Protein AF-A0A1F3N6W9-F1 (afdb_monomer_lite)

Foldseek 3Di:
DEAALAQQRCFPLCVCCVVDDDPGSPVQVVQGRGPVNFAAQGRHVSLLSCQECVHNVPDQKDKGDQQFYAHHPPGDTAFFCAPPRNRHRSRDMDMDRQPLQRSLLVLLSNLVRLVPPVRHRVSSVTHPSCNSSVCQAAVVRHHPPDFRDNHPPPDGGDRHSADHDFAPDRPVRQDCVSVVNDDHDGDDDDDDDD

pLDDT: mean 95.49, std 4.38, range [54.66, 98.81]

Radius of gyration: 16.59 Å; chains: 1; bounding box: 40×45×53 Å

Sequence (194 aa):
MKGHGIAGITLCAKNHFGTQTRRSASHLHPGLKSSNSKGYGYYRVLVDLMGNKFTGDKNLFYILDALWSGTDWNGLPVKFLMPPFNNHWSSSLLLSLDPVAIESVAYDFLRTEFSYPEHTVPHMLESGVDDYLHQTADSGNWPAGIIYAPNGDGIPIPNSLGVHEHWNNPADKQYSKNLGTGEGIELVKIFPHG

Structure (mmCIF, N/CA/C/O backbone):
data_AF-A0A1F3N6W9-F1
#
_entry.id   AF-A0A1F3N6W9-F1
#
loop_
_atom_site.group_PDB
_atom_site.id
_atom_site.type_symbol
_atom_site.label_atom_id
_atom_site.label_alt_id
_atom_site.label_comp_id
_atom_site.label_asym_id
_atom_site.label_entity_id
_atom_site.label_seq_id
_atom_site.pdbx_PDB_ins_code
_atom_site.Cartn_x
_atom_site.Cartn_y
_atom_site.Cartn_z
_atom_site.occupancy
_atom_site.B_iso_or_equiv
_atom_site.auth_seq_id
_atom_site.auth_comp_id
_atom_site.auth_asym_id
_atom_site.auth_atom_id
_atom_site.pdbx_PDB_model_num
ATOM 1 N N . MET A 1 1 ? 0.184 5.493 -9.393 1.00 94.25 1 MET A N 1
ATOM 2 C CA . MET A 1 1 ? 0.853 4.869 -8.220 1.00 94.25 1 MET A CA 1
ATOM 3 C C . MET A 1 1 ? 1.988 5.763 -7.727 1.00 94.25 1 MET A C 1
ATOM 5 O O . MET A 1 1 ? 2.704 6.287 -8.557 1.00 94.25 1 MET A O 1
ATOM 9 N N . LYS A 1 2 ? 2.158 6.029 -6.430 1.00 94.62 2 LYS A N 1
ATOM 10 C CA . LYS A 1 2 ? 3.284 6.847 -5.927 1.00 94.62 2 LYS A CA 1
ATOM 11 C C . LYS A 1 2 ? 3.441 6.657 -4.430 1.00 94.62 2 LYS A C 1
ATOM 13 O O . LYS A 1 2 ? 2.469 6.295 -3.770 1.00 94.62 2 LYS A O 1
ATOM 18 N N . GLY A 1 3 ? 4.610 6.965 -3.891 1.00 93.19 3 GLY A N 1
ATOM 19 C CA . GLY A 1 3 ? 4.729 7.158 -2.447 1.00 93.19 3 GLY A CA 1
ATOM 20 C C . GLY A 1 3 ? 4.700 8.629 -2.061 1.00 93.19 3 GLY A C 1
ATOM 21 O O . GLY A 1 3 ? 4.241 9.491 -2.816 1.00 93.19 3 GLY A O 1
ATOM 22 N N . HIS A 1 4 ? 5.143 8.887 -0.839 1.00 94.50 4 HIS A N 1
ATOM 23 C CA . HIS A 1 4 ? 4.992 10.163 -0.170 1.00 94.50 4 HIS A CA 1
ATOM 24 C C . HIS A 1 4 ? 6.181 10.399 0.771 1.00 94.50 4 HIS A C 1
ATOM 26 O O . HIS A 1 4 ? 6.363 9.671 1.745 1.00 94.50 4 HIS A O 1
ATOM 32 N N . GLY A 1 5 ? 6.941 11.471 0.542 1.00 92.38 5 GLY A N 1
ATOM 33 C CA . GLY A 1 5 ? 8.227 11.758 1.188 1.00 92.38 5 GLY A CA 1
ATOM 34 C C . GLY A 1 5 ? 8.184 11.819 2.711 1.00 92.38 5 GLY A C 1
ATOM 35 O O . GLY A 1 5 ? 9.172 11.556 3.387 1.00 92.38 5 GLY A O 1
ATOM 36 N N . ILE A 1 6 ? 7.008 12.114 3.265 1.00 91.62 6 ILE A N 1
ATOM 37 C CA . ILE A 1 6 ? 6.764 12.137 4.707 1.00 91.62 6 ILE A CA 1
ATOM 38 C C . ILE A 1 6 ? 5.903 10.951 5.132 1.00 91.62 6 ILE A C 1
ATOM 40 O O . ILE A 1 6 ? 6.229 10.333 6.135 1.00 91.62 6 ILE A O 1
ATOM 44 N N . ALA A 1 7 ? 4.843 10.627 4.383 1.00 94.50 7 ALA A N 1
ATOM 45 C CA . ALA A 1 7 ? 3.797 9.696 4.808 1.00 94.50 7 ALA A CA 1
ATOM 46 C C . ALA A 1 7 ? 4.014 8.225 4.424 1.00 94.50 7 ALA A C 1
ATOM 48 O O . ALA A 1 7 ? 3.133 7.419 4.703 1.00 94.50 7 ALA A O 1
ATOM 49 N N . GLY A 1 8 ? 5.148 7.874 3.810 1.00 93.94 8 GLY A N 1
ATOM 50 C CA . GLY A 1 8 ? 5.395 6.516 3.323 1.00 93.94 8 GLY A CA 1
ATOM 51 C C . GLY A 1 8 ? 4.550 6.217 2.086 1.00 93.94 8 GLY A C 1
ATOM 52 O O . GLY A 1 8 ? 4.503 7.031 1.161 1.00 93.94 8 GLY A O 1
ATOM 53 N N . ILE A 1 9 ? 3.858 5.080 2.067 1.00 95.81 9 ILE A N 1
ATOM 54 C CA . ILE A 1 9 ? 2.800 4.809 1.088 1.00 95.81 9 ILE A CA 1
ATOM 55 C C . ILE A 1 9 ? 1.425 4.951 1.740 1.00 95.81 9 ILE A C 1
ATOM 57 O O . ILE A 1 9 ? 1.267 4.757 2.939 1.00 95.81 9 ILE A O 1
ATOM 61 N N . THR A 1 10 ? 0.424 5.358 0.959 1.00 94.06 10 THR A N 1
ATOM 62 C CA . THR A 1 10 ? -0.918 5.670 1.499 1.00 94.06 10 THR A CA 1
ATOM 63 C C . THR A 1 10 ? -2.082 5.293 0.566 1.00 94.06 10 THR A C 1
ATOM 65 O O . THR A 1 10 ? -3.232 5.560 0.886 1.00 94.06 10 THR A O 1
ATOM 68 N N . LEU A 1 11 ? -1.735 4.773 -0.609 1.00 95.81 11 LEU A N 1
ATOM 69 C CA . LEU A 1 11 ? -2.461 4.645 -1.878 1.00 95.81 11 LEU A CA 1
ATOM 70 C C . LEU A 1 11 ? -4.000 4.682 -1.777 1.00 95.81 11 LEU A C 1
ATOM 72 O O . LEU A 1 11 ? -4.577 5.764 -1.888 1.00 95.81 11 LEU A O 1
ATOM 76 N N . CYS A 1 12 ? -4.669 3.538 -1.634 1.00 96.19 12 CYS A N 1
ATOM 77 C CA . CYS A 1 12 ? -6.127 3.438 -1.659 1.00 96.19 12 CYS A CA 1
ATOM 78 C C . CYS A 1 12 ? -6.735 3.933 -0.342 1.00 96.19 12 CYS A C 1
ATOM 80 O O . CYS A 1 12 ? -7.721 4.670 -0.366 1.00 96.19 12 CYS A O 1
ATOM 82 N N . ALA A 1 13 ? -6.128 3.602 0.798 1.00 95.50 13 ALA A N 1
ATOM 83 C CA . ALA A 1 13 ? -6.613 3.950 2.129 1.00 95.50 13 ALA A CA 1
ATOM 84 C C . ALA A 1 13 ? -6.800 5.467 2.308 1.00 95.50 13 ALA A C 1
ATOM 86 O O . ALA A 1 13 ? -7.796 5.929 2.873 1.00 95.50 13 ALA A O 1
ATOM 87 N N . LYS A 1 14 ? -5.884 6.282 1.769 1.00 95.69 14 LYS A N 1
ATOM 88 C CA . LYS A 1 14 ? -5.938 7.747 1.887 1.00 95.69 14 LYS A CA 1
ATOM 89 C C . LYS A 1 14 ? -6.995 8.400 0.998 1.00 95.69 14 LYS A C 1
ATOM 91 O O . LYS A 1 14 ? -7.310 9.567 1.236 1.00 95.69 14 LYS A O 1
ATOM 96 N N . ASN A 1 15 ? -7.622 7.677 0.064 1.00 94.38 15 ASN A N 1
ATOM 97 C CA . ASN A 1 15 ? -8.780 8.198 -0.678 1.00 94.38 15 ASN A CA 1
ATOM 98 C C . ASN A 1 15 ? -9.908 8.637 0.273 1.00 94.38 15 ASN A C 1
ATOM 100 O O . ASN A 1 15 ? -10.625 9.597 -0.010 1.00 94.38 15 ASN A O 1
ATOM 104 N N . HIS A 1 16 ? -10.003 8.014 1.451 1.00 95.50 16 HIS A N 1
ATOM 105 C CA . HIS A 1 16 ? -10.987 8.361 2.474 1.00 95.50 16 HIS A CA 1
ATOM 106 C C . HIS A 1 16 ? -10.607 9.557 3.363 1.00 95.50 16 HIS A C 1
ATOM 108 O O . HIS A 1 16 ? -11.402 9.947 4.215 1.00 95.50 16 HIS A O 1
ATOM 114 N N . PHE A 1 17 ? -9.474 10.240 3.140 1.00 96.12 17 PHE A N 1
ATOM 115 C CA . PHE A 1 17 ? -9.193 11.519 3.823 1.00 96.12 17 PHE A CA 1
ATOM 116 C C . PHE A 1 17 ? -10.246 12.596 3.505 1.00 96.12 17 PHE A C 1
ATOM 118 O O . PHE A 1 17 ? -10.409 13.549 4.267 1.00 96.12 17 PHE A O 1
ATOM 125 N N . GLY A 1 18 ? -10.968 12.451 2.388 1.00 94.44 18 GLY A N 1
ATOM 126 C CA . GLY A 1 18 ? -12.113 13.290 2.035 1.00 94.44 18 GLY A CA 1
ATOM 127 C C . GLY A 1 18 ? -13.440 12.867 2.677 1.00 94.44 18 GLY A C 1
ATOM 128 O O . GLY A 1 18 ? -14.381 13.654 2.661 1.00 94.44 18 GLY A O 1
ATOM 129 N N . THR A 1 19 ? -13.539 11.670 3.266 1.00 93.25 19 THR A N 1
ATOM 130 C CA . THR A 1 19 ? -14.781 11.116 3.841 1.00 93.25 19 THR A CA 1
ATOM 131 C C . THR A 1 19 ? -15.016 11.637 5.263 1.00 93.25 19 THR A C 1
ATOM 133 O O . THR A 1 19 ? -15.069 10.893 6.235 1.00 93.25 19 THR A O 1
ATOM 136 N N . GLN A 1 20 ? -15.099 12.958 5.401 1.00 92.56 20 GLN A N 1
ATOM 137 C CA . GLN A 1 20 ? -15.189 13.655 6.683 1.00 92.56 20 GLN A CA 1
ATOM 138 C C . GLN A 1 20 ? -15.823 15.045 6.497 1.00 92.56 20 GLN A C 1
ATOM 140 O O . GLN A 1 20 ? -15.847 15.577 5.390 1.00 92.56 20 GLN A O 1
ATOM 145 N N . THR A 1 21 ? -16.347 15.643 7.570 1.00 93.00 21 THR A N 1
ATOM 146 C CA . THR A 1 21 ? -17.142 16.890 7.510 1.00 93.00 21 THR A CA 1
ATOM 147 C C . THR A 1 21 ? -16.367 18.168 7.848 1.00 93.00 21 THR A C 1
ATOM 149 O O . THR A 1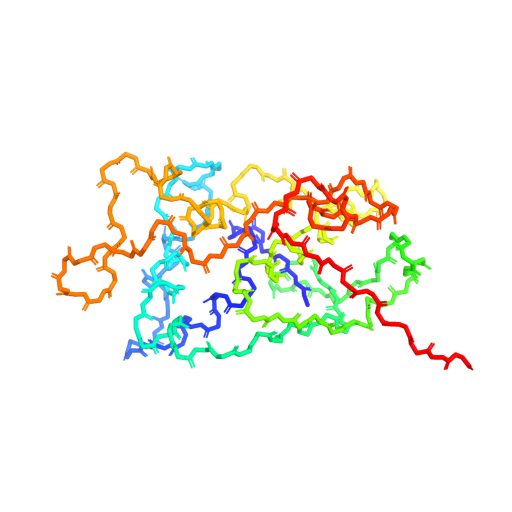 21 ? -16.912 19.269 7.765 1.00 93.00 21 THR A O 1
ATOM 152 N N . ARG A 1 22 ? -15.094 18.065 8.239 1.00 95.31 22 ARG A N 1
ATOM 153 C CA . ARG A 1 22 ? -14.218 19.218 8.471 1.00 95.31 22 ARG A CA 1
ATOM 154 C C . ARG A 1 22 ? -13.737 19.807 7.146 1.00 95.31 22 ARG A C 1
ATOM 156 O O . ARG A 1 22 ? -13.596 19.135 6.126 1.00 95.31 22 ARG A O 1
ATOM 163 N N . ARG A 1 23 ? -13.379 21.092 7.197 1.00 95.38 23 ARG A N 1
ATOM 164 C CA . ARG A 1 23 ? -12.851 21.843 6.047 1.00 95.38 23 ARG A CA 1
ATOM 165 C C . ARG A 1 23 ? -11.572 21.237 5.454 1.00 95.38 23 ARG A C 1
ATOM 167 O O . ARG A 1 23 ? -11.293 21.448 4.279 1.00 95.38 23 ARG A O 1
ATOM 174 N N . SER A 1 24 ? -10.779 20.528 6.256 1.00 95.88 24 SER A N 1
ATOM 175 C CA . SER A 1 24 ? -9.574 19.848 5.787 1.00 95.88 24 SER A CA 1
ATOM 176 C C . SER A 1 24 ? -9.298 18.555 6.552 1.00 95.88 24 SER A C 1
ATOM 178 O O . SER A 1 24 ? -9.623 18.404 7.735 1.00 95.88 24 SER A O 1
ATOM 180 N N . ALA A 1 25 ? -8.568 17.658 5.890 1.00 95.56 25 ALA A N 1
ATOM 181 C CA . ALA A 1 25 ? -8.028 16.439 6.478 1.00 95.56 25 ALA A CA 1
ATOM 182 C C . ALA A 1 25 ? -6.766 16.677 7.334 1.00 95.56 25 ALA A C 1
ATOM 184 O O . ALA A 1 25 ? -6.116 15.720 7.748 1.00 95.56 25 ALA A O 1
ATOM 185 N N . SER A 1 26 ? -6.375 17.932 7.610 1.00 95.94 26 SER A N 1
ATOM 186 C CA . SER A 1 26 ? -5.140 18.257 8.352 1.00 95.94 26 SER A CA 1
ATOM 187 C C . SER A 1 26 ? -5.083 17.583 9.725 1.00 95.94 26 SER A C 1
ATOM 189 O O . SER A 1 26 ? -4.016 17.186 10.169 1.00 95.94 26 SER A O 1
ATOM 191 N N . HIS A 1 27 ? -6.238 17.387 10.361 1.00 95.38 27 HIS A N 1
ATOM 192 C CA . HIS A 1 27 ? -6.366 16.696 11.643 1.00 95.38 27 HIS A CA 1
ATOM 193 C C . HIS A 1 27 ? -6.040 15.190 11.588 1.00 95.38 27 HIS A C 1
ATOM 195 O O . HIS A 1 27 ? -5.729 14.617 12.624 1.00 95.38 27 HIS A O 1
ATOM 201 N N . LEU A 1 28 ? -6.081 14.564 10.405 1.00 96.56 28 LEU A N 1
ATOM 202 C CA . LEU A 1 28 ? -5.719 13.154 10.199 1.00 96.56 28 LEU A CA 1
ATOM 203 C C . LEU A 1 28 ? -4.217 12.973 9.931 1.00 96.56 28 LEU A C 1
ATOM 205 O O . LEU A 1 28 ? -3.671 11.897 10.144 1.00 96.56 28 LEU A O 1
ATOM 209 N N . HIS A 1 29 ? -3.523 14.023 9.477 1.00 95.50 29 HIS A N 1
ATOM 210 C CA . HIS A 1 29 ? -2.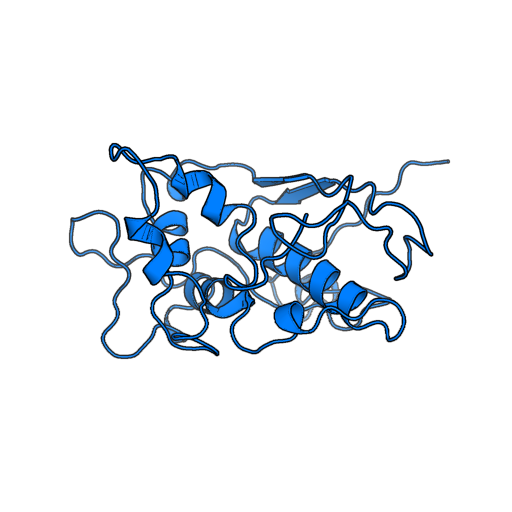110 13.940 9.091 1.00 95.50 29 HIS A CA 1
ATOM 211 C C . HIS A 1 29 ? -1.163 13.502 10.223 1.00 95.50 29 HIS A C 1
ATOM 213 O O . HIS A 1 29 ? -0.228 12.765 9.915 1.00 95.50 29 HIS A O 1
ATOM 219 N N . PRO A 1 30 ? -1.378 13.871 11.505 1.00 95.50 30 PRO A N 1
ATOM 220 C CA . PRO A 1 30 ? -0.552 13.369 12.605 1.00 95.50 30 PRO A CA 1
ATOM 221 C C . PRO A 1 30 ? -0.567 11.843 12.762 1.00 95.50 30 PRO A C 1
ATOM 223 O O . PRO A 1 30 ? 0.375 11.293 13.320 1.00 95.50 30 PRO A O 1
ATOM 226 N N . GLY A 1 31 ? -1.607 11.163 12.267 1.00 96.38 31 GLY A N 1
ATOM 227 C CA . GLY A 1 31 ? -1.702 9.704 12.281 1.00 96.38 31 GLY A CA 1
ATOM 228 C C . GLY A 1 31 ? -1.063 9.020 11.071 1.00 96.38 31 GLY A C 1
ATOM 229 O O . GLY A 1 31 ? -1.182 7.810 10.934 1.00 96.38 31 GLY A O 1
ATOM 230 N N . LEU A 1 32 ? -0.417 9.750 10.161 1.00 96.75 32 LEU A N 1
ATOM 231 C CA . LEU A 1 32 ? 0.399 9.147 9.104 1.00 96.75 32 LEU A CA 1
ATOM 232 C C . LEU A 1 32 ? 1.815 8.859 9.623 1.00 96.75 32 LEU A C 1
ATOM 234 O O . LEU A 1 32 ? 2.250 9.401 10.646 1.00 96.75 32 LEU A O 1
ATOM 238 N N . LYS A 1 33 ? 2.578 8.049 8.877 1.00 95.88 33 LYS A N 1
ATOM 239 C CA . LYS A 1 33 ? 4.039 8.049 9.019 1.00 95.88 33 LYS A CA 1
ATOM 240 C C . LYS A 1 33 ? 4.536 9.486 8.854 1.00 95.88 33 LYS A C 1
ATOM 242 O O . LYS A 1 33 ? 4.024 10.260 8.048 1.00 95.88 33 LYS A O 1
ATOM 247 N N . SER A 1 34 ? 5.481 9.885 9.691 1.00 93.38 34 SER A N 1
ATOM 248 C CA . SER A 1 34 ? 6.045 11.231 9.649 1.00 93.38 34 SER A CA 1
ATOM 249 C C . SER A 1 34 ? 7.470 11.234 10.175 1.00 93.38 34 SER A C 1
ATOM 251 O O . SER A 1 34 ? 7.964 10.222 10.672 1.00 93.38 34 SER A O 1
ATOM 253 N N . SER A 1 35 ? 8.127 12.391 10.134 1.00 89.50 35 SER A N 1
ATOM 254 C CA . SER A 1 35 ? 9.438 12.568 10.762 1.00 89.50 35 SER A CA 1
ATOM 255 C C . SER A 1 35 ? 9.437 12.304 12.274 1.00 89.50 35 SER A C 1
ATOM 257 O O . SER A 1 35 ? 10.487 11.962 12.806 1.00 89.50 35 SER A O 1
ATOM 259 N N . ASN A 1 36 ? 8.280 12.419 12.938 1.00 89.31 36 ASN A N 1
ATOM 260 C CA . ASN A 1 36 ? 8.114 12.201 14.380 1.00 89.31 36 ASN A CA 1
ATOM 261 C C . ASN A 1 36 ? 7.595 10.791 14.724 1.00 89.31 36 ASN A C 1
ATOM 263 O O . ASN A 1 36 ? 7.480 10.448 15.896 1.00 89.31 36 ASN A O 1
ATOM 267 N N . SER A 1 37 ? 7.253 9.990 13.714 1.00 90.75 37 SER A N 1
ATOM 268 C CA . SER A 1 37 ? 6.667 8.650 13.851 1.00 90.75 37 SER A CA 1
ATOM 269 C C . SER A 1 37 ? 7.265 7.696 12.809 1.00 90.75 37 SER A C 1
ATOM 271 O O . SER A 1 37 ? 6.539 7.041 12.053 1.00 90.75 37 SER A O 1
ATOM 273 N N . LYS A 1 38 ? 8.605 7.699 12.721 1.00 89.25 38 LYS A N 1
ATOM 274 C CA . LYS A 1 38 ? 9.401 6.885 11.787 1.00 89.25 38 LYS A CA 1
ATOM 275 C C . LYS A 1 38 ? 9.511 5.445 12.278 1.00 89.25 38 LYS A C 1
ATOM 277 O O . LYS A 1 38 ? 9.687 5.234 13.470 1.00 89.25 38 LYS A O 1
ATOM 282 N N . GLY A 1 39 ? 9.528 4.478 11.365 1.00 94.56 39 GLY A N 1
ATOM 283 C CA . GLY A 1 39 ? 9.571 3.066 11.731 1.00 94.56 39 GLY A CA 1
ATOM 284 C C . GLY A 1 39 ? 8.196 2.494 12.062 1.00 94.56 39 GLY A C 1
ATOM 285 O O . GLY A 1 39 ? 7.165 3.110 11.787 1.00 94.56 39 GLY A O 1
ATOM 286 N N . TYR A 1 40 ? 8.210 1.290 12.618 1.00 97.31 40 TYR A N 1
ATOM 287 C CA . TYR A 1 40 ? 7.014 0.503 12.907 1.00 97.31 40 TYR A CA 1
ATOM 288 C C . TYR A 1 40 ? 6.470 0.767 14.312 1.00 97.31 40 TYR A C 1
ATOM 290 O O . TYR A 1 40 ? 7.186 1.282 15.174 1.00 97.31 40 TYR A O 1
ATOM 298 N N . GLY A 1 41 ? 5.219 0.375 14.554 1.00 96.44 41 GLY A N 1
ATOM 299 C CA . GLY A 1 41 ? 4.634 0.387 15.897 1.00 96.44 41 GLY A CA 1
ATOM 300 C C . GLY A 1 41 ? 4.180 1.769 16.363 1.00 96.44 41 GLY A C 1
ATOM 301 O O . GLY A 1 41 ? 4.167 2.051 17.559 1.00 96.44 41 GLY A O 1
ATOM 302 N N . TYR A 1 42 ? 3.777 2.634 15.432 1.00 97.44 42 TYR A N 1
ATOM 303 C CA . TYR A 1 42 ? 3.057 3.867 15.753 1.00 97.44 42 TYR A CA 1
ATOM 304 C C . TYR A 1 42 ? 1.595 3.741 15.355 1.00 97.44 42 TYR A C 1
ATOM 306 O O . TYR A 1 42 ? 1.255 2.981 14.454 1.00 97.44 42 TYR A O 1
ATOM 314 N N . TYR A 1 43 ? 0.727 4.532 15.984 1.00 98.06 43 TYR A N 1
ATOM 315 C CA . TYR A 1 43 ? -0.648 4.662 15.517 1.00 98.06 43 TYR A CA 1
ATOM 316 C C . TYR A 1 43 ? -0.674 5.131 14.052 1.00 98.06 43 TYR A C 1
ATOM 318 O O . TYR A 1 43 ? 0.016 6.091 13.682 1.00 98.06 43 TYR A O 1
ATOM 326 N N . ARG A 1 44 ? -1.485 4.454 13.236 1.00 98.31 44 ARG A N 1
ATOM 327 C CA . ARG A 1 44 ? -1.680 4.715 11.813 1.00 98.31 44 ARG A CA 1
ATOM 328 C C . ARG A 1 44 ? -3.156 4.932 11.515 1.00 98.31 44 ARG A C 1
ATOM 330 O O . ARG A 1 44 ? -3.940 3.994 11.469 1.00 98.31 44 ARG A O 1
ATOM 337 N N . VAL A 1 45 ? -3.523 6.172 11.203 1.00 98.06 45 VAL A N 1
ATOM 338 C CA . VAL A 1 45 ? -4.911 6.556 10.874 1.00 98.06 45 VAL A CA 1
ATOM 339 C C . VAL A 1 45 ? -5.475 5.802 9.665 1.00 98.06 45 VAL A C 1
ATOM 341 O O . VAL A 1 45 ? -6.684 5.656 9.528 1.00 98.06 45 VAL A O 1
ATOM 344 N N . LEU A 1 46 ? -4.608 5.309 8.774 1.00 98.31 46 LEU A N 1
ATOM 345 C CA . LEU A 1 46 ? -5.030 4.503 7.629 1.00 98.31 46 LEU A CA 1
ATOM 346 C C . LEU A 1 46 ? -5.663 3.172 8.066 1.00 98.31 46 LEU A C 1
ATOM 348 O O . LEU A 1 46 ? -6.581 2.718 7.395 1.00 98.31 46 LEU A O 1
ATOM 352 N N . VAL A 1 47 ? -5.255 2.611 9.212 1.00 98.56 47 VAL A N 1
ATOM 353 C CA . VAL A 1 47 ? -5.861 1.399 9.790 1.00 98.56 47 VAL A CA 1
ATOM 354 C C . VAL A 1 47 ? -7.315 1.667 10.184 1.00 98.56 47 VAL A C 1
ATOM 356 O O . VAL A 1 47 ? -8.200 0.903 9.810 1.00 98.56 47 VAL A O 1
ATOM 359 N N . ASP A 1 48 ? -7.591 2.800 10.843 1.00 98.06 48 ASP A N 1
ATOM 360 C CA . ASP A 1 48 ? -8.965 3.208 11.168 1.00 98.06 48 ASP A CA 1
ATOM 361 C C . ASP A 1 48 ? -9.814 3.415 9.908 1.00 98.06 48 ASP A C 1
ATOM 363 O O . ASP A 1 48 ? -10.966 2.993 9.867 1.00 98.06 48 ASP A O 1
ATOM 367 N N . LEU A 1 49 ? -9.260 4.039 8.862 1.00 97.50 49 LEU A N 1
ATOM 368 C CA . LEU A 1 49 ? -9.984 4.247 7.602 1.00 97.50 49 LEU A CA 1
ATOM 369 C C . LEU A 1 49 ? -10.271 2.934 6.867 1.00 97.50 49 LEU A C 1
ATOM 371 O O . LEU A 1 49 ? -11.328 2.807 6.249 1.00 97.50 49 LEU A O 1
ATOM 375 N N . MET A 1 50 ? -9.361 1.963 6.925 1.00 97.88 50 MET A N 1
ATOM 376 C CA . MET A 1 50 ? -9.565 0.645 6.323 1.00 97.88 50 MET A CA 1
ATOM 377 C C . MET A 1 50 ? -10.520 -0.230 7.140 1.00 97.88 50 MET A C 1
ATOM 379 O O . MET A 1 50 ? -11.217 -1.042 6.550 1.00 97.88 50 MET A O 1
ATOM 383 N N . GLY A 1 51 ? -10.591 -0.060 8.462 1.00 97.31 51 GLY A N 1
ATOM 384 C CA . GLY A 1 51 ? -11.457 -0.859 9.338 1.00 97.31 51 GLY A CA 1
ATOM 385 C C . GLY A 1 51 ? -12.791 -0.212 9.727 1.00 97.31 51 GLY A C 1
ATOM 386 O O . GLY A 1 51 ? -13.536 -0.769 10.532 1.00 97.31 51 GLY A O 1
ATOM 387 N N . ASN A 1 52 ? -13.098 0.987 9.225 1.00 97.44 52 ASN A N 1
ATOM 388 C CA . ASN A 1 52 ? -14.351 1.676 9.531 1.00 97.44 52 ASN A CA 1
ATOM 389 C C . ASN A 1 52 ? -15.501 1.212 8.623 1.00 97.44 52 ASN A C 1
ATOM 391 O O . ASN A 1 52 ? -15.381 1.162 7.397 1.00 97.44 52 ASN A O 1
ATOM 395 N N . LYS A 1 53 ? -16.671 0.991 9.232 1.00 96.19 53 LYS A N 1
ATOM 396 C CA . LYS A 1 53 ? -17.868 0.452 8.568 1.00 96.19 53 LYS A CA 1
ATOM 397 C C . LYS A 1 53 ? -18.490 1.341 7.486 1.00 96.19 53 LYS A C 1
ATOM 399 O O . LYS A 1 53 ? -19.366 0.899 6.739 1.00 96.19 53 LYS A O 1
ATOM 404 N N . PHE A 1 54 ? -18.116 2.617 7.441 1.00 94.94 54 PHE A N 1
ATOM 405 C CA . PHE A 1 54 ? -18.594 3.597 6.463 1.00 94.94 54 PHE A CA 1
ATOM 406 C C . PHE A 1 54 ? -17.569 3.896 5.366 1.00 94.94 54 PHE A C 1
ATOM 408 O O . PHE A 1 54 ? -17.918 4.569 4.396 1.00 94.94 54 PHE A O 1
ATOM 415 N N . THR A 1 55 ? -16.339 3.399 5.495 1.00 94.81 55 THR A N 1
ATOM 416 C CA . THR A 1 55 ? -15.283 3.533 4.487 1.00 94.81 55 THR A CA 1
ATOM 417 C C . THR A 1 55 ? -14.847 2.156 4.005 1.00 94.81 55 THR A C 1
ATOM 419 O O . THR A 1 55 ? -15.341 1.708 2.975 1.00 94.81 55 THR A O 1
ATOM 422 N N . GLY A 1 56 ? -13.997 1.459 4.761 1.00 93.69 56 GLY A N 1
ATOM 423 C CA . GLY A 1 56 ? -13.433 0.157 4.410 1.00 93.69 56 GLY A CA 1
ATOM 424 C C . GLY A 1 56 ? -14.483 -0.879 4.028 1.00 93.69 56 GLY A C 1
ATOM 425 O O . GLY A 1 56 ? -14.488 -1.340 2.889 1.00 93.69 56 GLY A O 1
ATOM 426 N N . ASP A 1 57 ? -15.445 -1.138 4.918 1.00 92.31 57 ASP A N 1
ATOM 427 C CA . ASP A 1 57 ? -16.483 -2.170 4.728 1.00 92.31 57 ASP A CA 1
ATOM 428 C C . ASP A 1 57 ? -17.480 -1.862 3.593 1.00 92.31 57 ASP A C 1
ATOM 430 O O . ASP A 1 57 ? -18.375 -2.660 3.302 1.00 92.31 57 ASP A O 1
ATOM 434 N N . LYS A 1 58 ? -17.402 -0.676 2.978 1.00 92.88 58 LYS A N 1
ATOM 435 C CA . LYS A 1 58 ? -18.261 -0.284 1.848 1.00 92.88 58 LYS A CA 1
ATOM 436 C C . LYS A 1 58 ? -17.606 -0.496 0.491 1.00 92.88 58 LYS A C 1
ATOM 438 O O . LYS A 1 58 ? -18.282 -0.342 -0.526 1.00 92.88 58 LYS A O 1
ATOM 443 N N . ASN A 1 59 ? -16.332 -0.862 0.464 1.00 91.56 59 ASN A N 1
ATOM 444 C CA . ASN A 1 59 ? -15.604 -1.117 -0.765 1.00 91.56 59 ASN A CA 1
ATOM 445 C C . ASN A 1 59 ? -15.694 -2.604 -1.125 1.00 91.56 59 ASN A C 1
ATOM 447 O O . ASN A 1 59 ? -15.389 -3.467 -0.309 1.00 91.56 59 ASN A O 1
ATOM 451 N N . LEU A 1 60 ? -16.113 -2.900 -2.358 1.00 91.50 60 LEU A N 1
ATOM 452 C CA . LEU A 1 60 ? -16.178 -4.274 -2.869 1.00 91.50 60 LEU A CA 1
ATOM 453 C C . LEU A 1 60 ? -14.960 -4.629 -3.730 1.00 91.50 60 LEU A C 1
ATOM 455 O O . LEU A 1 60 ? -14.433 -5.726 -3.620 1.00 91.50 60 LEU A O 1
ATOM 459 N N . PHE A 1 61 ? -14.513 -3.703 -4.581 1.00 93.69 61 PHE A N 1
ATOM 460 C CA . PHE A 1 61 ? -13.343 -3.870 -5.441 1.00 93.69 61 PHE A CA 1
ATOM 461 C C . PHE A 1 61 ? -12.417 -2.669 -5.282 1.00 93.69 61 PHE A C 1
ATOM 463 O O . PHE A 1 61 ? -12.876 -1.526 -5.217 1.00 93.69 61 PHE A O 1
ATOM 470 N N . TYR A 1 62 ? -11.116 -2.929 -5.299 1.00 97.19 62 TYR A N 1
ATOM 471 C CA . TYR A 1 62 ? -10.069 -1.921 -5.261 1.00 97.19 62 TYR A CA 1
ATOM 472 C C . TYR A 1 62 ? -9.372 -1.884 -6.609 1.00 97.19 62 TYR A C 1
ATOM 474 O O . TYR A 1 62 ? -8.869 -2.905 -7.074 1.00 97.19 62 TYR A O 1
ATOM 482 N N . ILE A 1 63 ? -9.344 -0.706 -7.229 1.00 97.12 63 ILE A N 1
ATOM 483 C CA . ILE A 1 63 ? -8.609 -0.452 -8.467 1.00 97.12 63 ILE A CA 1
ATOM 484 C C . ILE A 1 63 ? -7.543 0.587 -8.163 1.00 97.12 63 ILE A C 1
ATOM 486 O O . ILE A 1 63 ? -7.849 1.670 -7.657 1.00 97.12 63 ILE A O 1
ATOM 490 N N . LEU A 1 64 ? -6.300 0.273 -8.505 1.00 97.44 64 LEU A N 1
ATOM 491 C CA . LEU A 1 64 ? -5.190 1.204 -8.410 1.00 97.44 64 LEU A CA 1
ATOM 492 C C . LEU A 1 64 ? -4.703 1.552 -9.815 1.00 97.44 64 LEU A C 1
ATOM 494 O O . LEU A 1 64 ? -4.197 0.701 -10.549 1.00 97.44 64 LEU A O 1
ATOM 498 N N . ASP A 1 65 ? -4.840 2.833 -10.161 1.00 95.50 65 ASP A N 1
ATOM 499 C CA . ASP A 1 65 ? -4.257 3.400 -11.372 1.00 95.50 65 ASP A CA 1
ATOM 500 C C . ASP A 1 65 ? -2.730 3.506 -11.215 1.00 95.50 65 ASP A C 1
ATOM 502 O O . ASP A 1 65 ? -2.183 4.292 -10.421 1.00 95.50 65 ASP A O 1
ATOM 506 N N . ALA A 1 66 ? -2.040 2.668 -11.982 1.00 96.06 66 ALA A N 1
ATOM 507 C CA . ALA A 1 66 ? -0.599 2.647 -12.141 1.00 96.06 66 ALA A CA 1
ATOM 508 C C . ALA A 1 66 ? -0.216 2.844 -13.617 1.00 96.06 66 ALA A C 1
ATOM 510 O O . ALA A 1 66 ? 0.794 2.298 -14.066 1.00 96.06 66 ALA A O 1
ATOM 511 N N . LEU A 1 67 ? -0.986 3.622 -14.389 1.00 96.31 67 LEU A N 1
ATOM 512 C CA . LEU A 1 67 ? -0.596 4.026 -15.746 1.00 96.31 67 LEU A CA 1
ATOM 513 C C . LEU A 1 67 ? 0.719 4.808 -15.706 1.00 96.31 67 LEU A C 1
ATOM 515 O O . LEU A 1 67 ? 1.630 4.566 -16.500 1.00 96.31 67 LEU A O 1
ATOM 519 N N . TRP A 1 68 ? 0.838 5.667 -14.693 1.00 95.50 68 TRP A N 1
ATOM 520 C CA . TRP A 1 68 ? 2.060 6.374 -14.345 1.00 95.50 68 TRP A CA 1
ATOM 521 C C . TRP A 1 68 ? 2.428 6.160 -12.881 1.00 95.50 68 TRP A C 1
ATOM 523 O O . TRP A 1 68 ? 1.562 6.003 -12.003 1.00 95.50 68 TRP A O 1
ATOM 533 N N . SER A 1 69 ? 3.733 6.220 -12.622 1.00 94.12 69 SER A N 1
ATOM 534 C CA . SER A 1 69 ? 4.280 6.214 -11.276 1.00 94.12 69 SER A CA 1
ATOM 535 C C . SER A 1 69 ? 5.011 7.510 -10.949 1.00 94.12 69 SER A C 1
ATOM 537 O O . SER A 1 69 ? 5.440 8.216 -11.856 1.00 94.12 69 SER A O 1
ATOM 539 N N . GLY A 1 70 ? 5.145 7.836 -9.667 1.00 93.56 70 GLY A N 1
ATOM 540 C CA . GLY A 1 70 ? 5.832 9.037 -9.198 1.00 93.56 70 GLY A CA 1
ATOM 541 C C . GLY A 1 70 ? 6.601 8.795 -7.904 1.00 93.56 70 GLY A C 1
ATOM 542 O O . GLY A 1 70 ? 6.239 7.940 -7.092 1.00 93.56 70 GLY A O 1
ATOM 543 N N . THR A 1 71 ? 7.658 9.578 -7.709 1.00 93.75 71 THR A N 1
ATOM 544 C CA . THR A 1 71 ? 8.548 9.476 -6.544 1.00 93.75 71 THR A CA 1
ATOM 545 C C . THR A 1 71 ? 7.939 10.077 -5.275 1.00 93.75 71 THR A C 1
ATOM 547 O O . THR A 1 71 ? 8.283 9.660 -4.172 1.00 93.75 71 THR A O 1
ATOM 550 N N . ASP A 1 72 ? 7.025 11.043 -5.400 1.00 94.69 72 ASP A N 1
ATOM 551 C CA . ASP A 1 72 ? 6.419 11.743 -4.264 1.00 94.69 72 ASP A CA 1
ATOM 552 C C . ASP A 1 72 ? 5.013 12.282 -4.596 1.00 94.69 72 ASP A C 1
ATOM 554 O O . ASP A 1 72 ? 4.592 12.299 -5.755 1.00 94.69 72 ASP A O 1
ATOM 558 N N . TRP A 1 73 ? 4.276 12.763 -3.588 1.00 92.06 73 TRP A N 1
ATOM 559 C CA . TRP A 1 73 ? 2.921 13.305 -3.694 1.00 92.06 73 TRP A CA 1
ATOM 560 C C . TRP A 1 73 ? 2.811 14.442 -4.720 1.00 92.06 73 TRP A C 1
ATOM 562 O O . TRP A 1 73 ? 1.782 14.528 -5.398 1.00 92.06 73 TRP A O 1
ATOM 572 N N . ASN A 1 74 ? 3.868 15.248 -4.855 1.00 93.31 74 ASN A N 1
ATOM 573 C CA . ASN A 1 74 ? 4.053 16.332 -5.824 1.00 93.31 74 ASN A CA 1
ATOM 574 C C . ASN A 1 74 ? 5.078 15.999 -6.927 1.00 93.31 74 ASN A C 1
ATOM 576 O O . ASN A 1 74 ? 5.466 16.890 -7.681 1.00 93.31 74 ASN A O 1
ATOM 580 N N . GLY A 1 75 ? 5.547 14.752 -7.001 1.00 90.88 75 GLY A N 1
ATOM 581 C CA . GLY A 1 75 ? 6.534 14.324 -7.985 1.00 90.88 75 GLY A CA 1
ATOM 582 C C . GLY A 1 75 ? 5.957 14.279 -9.400 1.00 90.88 75 GLY A C 1
ATOM 583 O O . GLY A 1 75 ? 4.776 13.981 -9.597 1.00 90.88 75 GLY A O 1
ATOM 584 N N . LEU A 1 76 ? 6.809 14.548 -10.392 1.00 94.19 76 LEU A N 1
ATOM 585 C CA . LEU A 1 76 ? 6.473 14.314 -11.796 1.00 94.19 76 LEU A CA 1
ATOM 586 C C . LEU A 1 76 ? 6.403 12.803 -12.086 1.00 94.19 76 LEU A C 1
ATOM 588 O O . LEU A 1 76 ? 7.100 12.027 -11.425 1.00 94.19 76 LEU A O 1
ATOM 592 N N . PRO A 1 77 ? 5.597 12.374 -13.075 1.00 95.50 77 PRO A N 1
ATOM 593 C CA . PRO A 1 77 ? 5.613 11.001 -13.554 1.00 95.50 77 PRO A CA 1
ATOM 594 C C . PRO A 1 77 ? 7.011 10.540 -13.976 1.00 95.50 77 PRO A C 1
ATOM 596 O O . PRO A 1 77 ? 7.703 11.239 -14.716 1.00 95.50 77 PRO A O 1
ATOM 599 N N . VAL A 1 78 ? 7.389 9.333 -13.563 1.00 95.62 78 VAL A N 1
ATOM 600 C CA . VAL A 1 78 ? 8.650 8.680 -13.926 1.00 95.62 78 VAL A CA 1
ATOM 601 C C . VAL A 1 78 ? 8.393 7.342 -14.611 1.00 95.62 78 VAL A C 1
ATOM 603 O O . VAL A 1 78 ? 7.360 6.696 -14.408 1.00 95.62 78 VAL A O 1
ATOM 606 N N . LYS A 1 79 ? 9.341 6.934 -15.453 1.00 96.31 79 LYS A N 1
ATOM 607 C CA . LYS A 1 79 ? 9.357 5.607 -16.071 1.00 96.31 79 LYS A CA 1
ATOM 608 C C . LYS A 1 79 ? 9.959 4.597 -15.101 1.00 96.31 79 LYS A C 1
ATOM 610 O O . LYS A 1 79 ? 10.802 4.961 -14.290 1.00 96.31 79 LYS A O 1
ATOM 615 N N . PHE A 1 80 ? 9.522 3.351 -15.208 1.00 96.25 80 PHE A N 1
ATOM 616 C CA . PHE A 1 80 ? 10.068 2.238 -14.449 1.00 96.25 80 PHE A CA 1
ATOM 617 C C . PHE A 1 80 ? 11.231 1.600 -15.200 1.00 96.25 80 PHE A C 1
ATOM 619 O O . PHE A 1 80 ? 11.091 1.223 -16.366 1.00 96.25 80 PHE A O 1
ATOM 626 N N . LEU A 1 81 ? 12.373 1.486 -14.529 1.00 96.25 81 LEU A N 1
ATOM 627 C CA . LEU A 1 81 ? 13.561 0.788 -15.000 1.00 96.25 81 LEU A CA 1
ATOM 628 C C . LEU A 1 81 ? 13.413 -0.725 -14.836 1.00 96.25 81 LEU A C 1
ATOM 630 O O . LEU A 1 81 ? 13.895 -1.477 -15.684 1.00 96.25 81 LEU A O 1
ATOM 634 N N . MET A 1 82 ? 12.720 -1.179 -13.787 1.00 94.94 82 MET A N 1
ATOM 635 C CA . MET A 1 82 ? 12.605 -2.603 -13.488 1.00 94.94 82 MET A CA 1
ATOM 636 C C . MET A 1 82 ? 11.886 -3.391 -14.605 1.00 94.94 82 MET A C 1
ATOM 638 O O . MET A 1 82 ? 10.903 -2.909 -15.182 1.00 94.94 82 MET A O 1
ATOM 642 N N . PRO A 1 83 ? 12.289 -4.643 -14.894 1.00 93.31 83 PRO A N 1
ATOM 643 C CA . PRO A 1 83 ? 11.511 -5.523 -15.759 1.00 93.31 83 PRO A CA 1
ATOM 644 C C . PRO A 1 83 ? 10.110 -5.807 -15.178 1.00 93.31 83 PRO A C 1
ATOM 646 O O . PRO A 1 83 ? 9.962 -6.000 -13.962 1.00 93.31 83 PRO A O 1
ATOM 649 N N . PRO A 1 84 ? 9.064 -5.902 -16.019 1.00 91.88 84 PRO A N 1
ATOM 650 C CA . PRO A 1 84 ? 9.100 -5.932 -17.485 1.00 91.88 84 PRO A CA 1
ATOM 651 C C . PRO A 1 84 ? 9.032 -4.548 -18.159 1.00 91.88 84 PRO A C 1
ATOM 653 O O . PRO A 1 84 ? 8.935 -4.484 -19.382 1.00 91.88 84 PRO A O 1
ATOM 656 N N . PHE A 1 85 ? 9.057 -3.450 -17.397 1.00 94.31 85 PHE A N 1
ATOM 657 C CA . PHE A 1 85 ? 8.833 -2.105 -17.935 1.00 94.31 85 PHE A CA 1
ATOM 658 C C . PHE A 1 85 ? 10.032 -1.578 -18.726 1.00 94.31 85 PHE A C 1
ATOM 660 O O . PHE A 1 85 ? 9.827 -0.941 -19.750 1.00 94.31 85 PHE A O 1
ATOM 667 N N . ASN A 1 86 ? 11.264 -1.889 -18.306 1.00 94.56 86 ASN A N 1
ATOM 668 C CA . ASN A 1 86 ? 12.492 -1.636 -19.074 1.00 94.56 86 ASN A CA 1
ATOM 669 C C . ASN A 1 86 ? 12.613 -0.187 -19.594 1.00 94.56 86 ASN A C 1
ATOM 671 O O . ASN A 1 86 ? 12.695 0.058 -20.799 1.00 94.56 86 ASN A O 1
ATOM 675 N N . ASN A 1 87 ? 12.626 0.779 -18.673 1.00 96.06 87 ASN A N 1
ATOM 676 C CA . ASN A 1 87 ? 12.621 2.217 -18.958 1.00 96.06 87 ASN A CA 1
ATOM 677 C C . ASN A 1 87 ? 11.384 2.668 -19.762 1.00 96.06 87 ASN A C 1
ATOM 679 O O . ASN A 1 87 ? 11.467 3.421 -20.740 1.00 96.06 87 ASN A O 1
ATOM 683 N N . HIS A 1 88 ? 10.208 2.220 -19.319 1.00 96.31 88 HIS A N 1
ATOM 684 C CA . HIS A 1 88 ? 8.911 2.603 -19.873 1.00 96.31 88 HIS A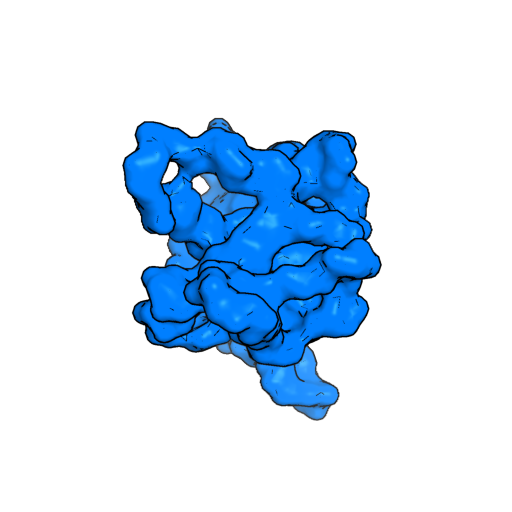 CA 1
ATOM 685 C C . HIS A 1 88 ? 7.928 3.004 -18.766 1.00 96.31 88 HIS A C 1
ATOM 687 O O . HIS A 1 88 ? 8.163 2.774 -17.583 1.00 96.31 88 HIS A O 1
ATOM 693 N N . TRP A 1 89 ? 6.820 3.648 -19.132 1.00 96.81 89 TRP A N 1
ATOM 694 C CA . TRP A 1 89 ? 5.736 3.939 -18.192 1.00 96.81 89 TRP A CA 1
ATOM 695 C C . TRP A 1 89 ? 5.194 2.647 -17.584 1.00 96.81 89 TRP A C 1
ATOM 697 O O . TRP A 1 89 ? 5.041 1.659 -18.309 1.00 96.81 89 TRP A O 1
ATOM 707 N N . SER A 1 90 ? 4.840 2.674 -16.295 1.00 95.56 90 SER A N 1
ATOM 708 C CA . SER A 1 90 ? 4.297 1.505 -15.596 1.00 95.56 90 SER A CA 1
ATOM 709 C C . SER A 1 90 ? 3.050 0.941 -16.285 1.00 95.56 90 SER A C 1
ATOM 711 O O . SER A 1 90 ? 2.863 -0.267 -16.264 1.00 95.56 90 SER A O 1
ATOM 713 N N . SER A 1 91 ? 2.243 1.767 -16.967 1.00 95.69 91 SER A N 1
ATOM 714 C CA . SER A 1 91 ? 1.193 1.339 -17.917 1.00 95.69 91 SER A CA 1
ATOM 715 C C . SER A 1 91 ? 0.291 0.212 -17.391 1.00 95.69 91 SER A C 1
ATOM 717 O O . SER A 1 91 ? -0.077 -0.691 -18.137 1.00 95.69 91 SER A O 1
ATOM 719 N N . SER A 1 92 ? -0.017 0.230 -16.093 1.00 96.00 92 SER A N 1
ATOM 720 C CA . SER A 1 92 ? -0.645 -0.889 -15.390 1.00 96.00 92 SER A CA 1
ATOM 721 C C . SER A 1 92 ? -1.926 -0.463 -14.683 1.00 96.00 92 SER A C 1
ATOM 723 O O . SER A 1 92 ? -2.060 0.669 -14.224 1.00 96.00 92 SER A O 1
ATOM 725 N N . LEU A 1 93 ? -2.846 -1.410 -14.532 1.00 96.94 93 LEU A N 1
ATOM 726 C CA . LEU A 1 93 ? -3.955 -1.330 -13.587 1.00 96.94 93 LEU A CA 1
ATOM 727 C C . LEU A 1 93 ? -3.823 -2.510 -12.628 1.00 96.94 93 LEU A C 1
ATOM 729 O O . LEU A 1 93 ? -3.627 -3.639 -13.077 1.00 96.94 93 LEU A O 1
ATOM 733 N N . LEU A 1 94 ? -3.925 -2.253 -11.326 1.00 97.75 94 LEU A N 1
ATOM 734 C CA . LEU A 1 94 ? -4.023 -3.312 -10.321 1.00 97.75 94 LEU A CA 1
ATOM 735 C C . LEU A 1 94 ? -5.469 -3.406 -9.838 1.00 97.75 94 LEU A C 1
ATOM 737 O O . LEU A 1 94 ? -6.122 -2.380 -9.643 1.00 97.75 94 LEU A O 1
ATOM 741 N N . LEU A 1 95 ? -5.951 -4.632 -9.644 1.00 97.81 95 LEU A N 1
ATOM 742 C CA . LEU A 1 95 ? -7.298 -4.936 -9.171 1.00 97.81 95 LEU A CA 1
ATOM 743 C C . LEU A 1 95 ? -7.213 -5.954 -8.030 1.00 97.81 95 LEU A C 1
ATOM 745 O O . LEU A 1 95 ? -6.465 -6.923 -8.133 1.00 97.81 95 LEU A O 1
ATOM 749 N N . SER A 1 96 ? -7.997 -5.754 -6.972 1.00 97.94 96 SER A N 1
ATOM 750 C CA . SER A 1 96 ? -8.093 -6.688 -5.846 1.00 97.94 96 SER A CA 1
ATOM 751 C C . SER A 1 96 ? -9.456 -6.612 -5.161 1.00 97.94 96 SER A C 1
ATOM 753 O O . SER A 1 96 ? -10.127 -5.579 -5.204 1.00 97.94 96 SER A O 1
ATOM 755 N N . LEU A 1 97 ? -9.841 -7.702 -4.498 1.00 96.88 97 LEU A N 1
ATOM 756 C CA . LEU A 1 97 ? -10.914 -7.728 -3.494 1.00 96.88 97 LEU A CA 1
ATOM 757 C C . LEU A 1 97 ? -10.382 -7.493 -2.073 1.00 96.88 97 LEU A C 1
ATOM 759 O O . LEU A 1 97 ? -11.147 -7.175 -1.172 1.00 96.88 97 LEU A O 1
ATOM 763 N N . ASP A 1 98 ? -9.076 -7.654 -1.883 1.00 97.81 98 ASP A N 1
ATOM 764 C CA . ASP A 1 98 ? -8.383 -7.464 -0.617 1.00 97.81 98 ASP A CA 1
ATOM 765 C C . ASP A 1 98 ? -7.714 -6.069 -0.600 1.00 97.81 98 ASP A C 1
ATOM 767 O O . ASP A 1 98 ? -6.846 -5.802 -1.452 1.00 97.81 98 ASP A O 1
ATOM 771 N N . PRO A 1 99 ? -8.109 -5.176 0.333 1.00 97.31 99 PRO A N 1
ATOM 772 C CA . PRO A 1 99 ? -7.570 -3.820 0.443 1.00 97.31 99 PRO A CA 1
ATOM 773 C C . PRO A 1 99 ? -6.102 -3.761 0.856 1.00 97.31 99 PRO A C 1
ATOM 775 O O . PRO A 1 99 ? -5.405 -2.809 0.512 1.00 97.31 99 PRO A O 1
ATOM 778 N N . VAL A 1 100 ? -5.639 -4.745 1.620 1.00 98.50 100 VAL A N 1
ATOM 779 C CA . VAL A 1 100 ? -4.269 -4.801 2.125 1.00 98.50 100 VAL A CA 1
ATOM 780 C C . VAL A 1 100 ? -3.356 -5.361 1.036 1.00 98.50 100 VAL A C 1
ATOM 782 O O . VAL A 1 100 ? -2.291 -4.798 0.768 1.00 98.50 100 VAL A O 1
ATOM 785 N N . ALA A 1 101 ? -3.795 -6.403 0.328 1.00 98.62 101 ALA A N 1
ATOM 786 C CA . ALA A 1 101 ? -3.001 -7.054 -0.708 1.00 98.62 101 ALA A CA 1
ATOM 787 C C . ALA A 1 101 ? -2.672 -6.115 -1.879 1.00 98.62 101 ALA A C 1
ATOM 789 O O . ALA A 1 101 ? -1.533 -6.090 -2.344 1.00 98.62 101 ALA A O 1
ATOM 790 N N . ILE A 1 102 ? -3.629 -5.300 -2.346 1.00 98.56 102 ILE A N 1
ATOM 791 C CA . ILE A 1 102 ? -3.384 -4.381 -3.475 1.00 98.56 102 ILE A CA 1
ATOM 792 C C . ILE A 1 102 ? -2.320 -3.332 -3.153 1.00 98.56 102 ILE A C 1
ATOM 794 O O . ILE A 1 102 ? -1.473 -3.027 -3.995 1.00 98.56 102 ILE A O 1
ATOM 798 N N . GLU A 1 103 ? -2.341 -2.795 -1.933 1.00 98.25 103 GLU A N 1
ATOM 799 C CA . GLU A 1 103 ? -1.356 -1.812 -1.489 1.00 98.25 103 GLU A CA 1
ATOM 800 C C . GLU A 1 103 ? -0.008 -2.464 -1.169 1.00 98.25 103 GLU A C 1
ATOM 802 O O . GLU A 1 103 ? 1.026 -1.856 -1.438 1.00 98.25 103 GLU A O 1
ATOM 807 N N . SER A 1 104 ? -0.004 -3.721 -0.712 1.00 98.50 104 SER A N 1
ATOM 808 C CA . SER A 1 104 ? 1.210 -4.534 -0.534 1.00 98.50 104 SER A CA 1
ATOM 809 C C . SER A 1 104 ? 1.929 -4.772 -1.863 1.00 98.50 104 SER A C 1
ATOM 811 O O . SER A 1 104 ? 3.122 -4.498 -1.989 1.00 98.50 104 SER A O 1
ATOM 813 N N . VAL A 1 105 ? 1.188 -5.185 -2.896 1.00 98.56 105 VAL A N 1
ATOM 814 C CA . VAL A 1 105 ? 1.726 -5.371 -4.252 1.00 98.56 105 VAL A CA 1
ATOM 815 C C . VAL A 1 105 ? 2.246 -4.053 -4.817 1.00 98.56 105 VAL A C 1
ATOM 817 O O . VAL A 1 105 ? 3.356 -3.985 -5.347 1.00 98.56 105 VAL A O 1
ATOM 820 N N . ALA A 1 106 ? 1.468 -2.978 -4.693 1.00 98.31 106 ALA A N 1
ATOM 821 C CA . ALA A 1 106 ? 1.889 -1.663 -5.156 1.00 98.31 106 ALA A CA 1
ATOM 822 C C . ALA A 1 106 ? 3.141 -1.159 -4.416 1.00 98.31 106 ALA A C 1
ATOM 824 O O . ALA A 1 106 ? 4.006 -0.535 -5.038 1.00 98.31 106 ALA A O 1
ATOM 825 N N . TYR A 1 107 ? 3.273 -1.456 -3.119 1.00 98.19 107 TYR A N 1
ATOM 826 C CA . TYR A 1 107 ? 4.482 -1.144 -2.370 1.00 98.19 107 TYR A CA 1
ATOM 827 C C . TYR A 1 107 ? 5.691 -1.900 -2.907 1.00 98.19 107 TYR A C 1
ATOM 829 O O . TYR A 1 107 ? 6.729 -1.283 -3.135 1.00 98.19 107 TYR A O 1
ATOM 837 N N . ASP A 1 108 ? 5.554 -3.199 -3.174 1.00 98.12 108 ASP A N 1
ATOM 838 C CA . ASP A 1 108 ? 6.644 -4.004 -3.716 1.00 98.12 108 ASP A CA 1
ATOM 839 C C . ASP A 1 108 ? 7.171 -3.446 -5.048 1.00 98.12 108 ASP A C 1
ATOM 841 O O . ASP A 1 108 ? 8.390 -3.365 -5.243 1.00 98.12 108 ASP A O 1
ATOM 845 N N . PHE A 1 109 ? 6.281 -2.976 -5.931 1.00 97.81 109 PHE A N 1
ATOM 846 C CA . PHE A 1 109 ? 6.677 -2.263 -7.151 1.00 97.81 109 PHE A CA 1
ATOM 847 C C . PHE A 1 109 ? 7.436 -0.970 -6.846 1.00 97.81 109 PHE A C 1
ATOM 849 O O . PHE A 1 109 ? 8.511 -0.755 -7.404 1.00 97.81 109 PHE A O 1
ATOM 856 N N . LEU A 1 110 ? 6.912 -0.119 -5.959 1.00 97.31 110 LEU A N 1
ATOM 857 C CA . LEU A 1 110 ? 7.545 1.156 -5.613 1.00 97.31 110 LEU A CA 1
ATOM 858 C C . LEU A 1 110 ? 8.915 0.963 -4.949 1.00 97.31 110 LEU A C 1
ATOM 860 O O . LEU A 1 110 ? 9.884 1.586 -5.377 1.00 97.31 110 LEU A O 1
ATOM 864 N N . ARG A 1 111 ? 9.026 0.095 -3.936 1.00 96.38 111 ARG A N 1
ATOM 865 C CA . ARG A 1 111 ? 10.294 -0.143 -3.226 1.00 96.38 111 ARG A CA 1
ATOM 866 C C . ARG A 1 111 ? 11.334 -0.800 -4.125 1.00 96.38 111 ARG A C 1
ATOM 868 O O . ARG A 1 111 ? 12.520 -0.530 -3.981 1.00 96.38 111 ARG A O 1
ATOM 875 N N . THR A 1 112 ? 10.901 -1.648 -5.058 1.00 96.88 112 THR A N 1
ATOM 876 C CA . THR A 1 112 ? 11.813 -2.306 -5.994 1.00 96.88 112 THR A CA 1
ATOM 877 C C . THR A 1 112 ? 12.320 -1.323 -7.026 1.00 96.88 112 THR A C 1
ATOM 879 O O . THR A 1 112 ? 13.533 -1.191 -7.157 1.00 96.88 112 THR A O 1
ATOM 882 N N . GLU A 1 113 ? 11.432 -0.601 -7.711 1.00 96.62 113 GLU A N 1
ATOM 883 C CA . GLU A 1 113 ? 11.832 0.412 -8.690 1.00 96.62 113 GLU A CA 1
ATOM 884 C C . GLU A 1 113 ? 12.798 1.422 -8.064 1.00 96.62 113 GLU A C 1
ATOM 886 O O . GLU A 1 113 ? 13.896 1.651 -8.565 1.00 96.62 113 GLU A O 1
ATOM 891 N N . PHE A 1 114 ? 12.424 1.972 -6.910 1.00 96.19 114 PHE A N 1
ATOM 892 C CA . PHE A 1 114 ? 13.181 3.036 -6.264 1.00 96.19 114 PHE A CA 1
ATOM 893 C C . PHE A 1 114 ? 14.348 2.551 -5.396 1.00 96.19 114 PHE A C 1
ATOM 895 O O . PHE A 1 114 ? 14.906 3.331 -4.622 1.00 96.19 114 PHE A O 1
ATOM 902 N N . SER A 1 115 ? 14.744 1.285 -5.557 1.00 95.56 115 SER A N 1
ATOM 903 C CA . SER A 1 115 ? 16.019 0.744 -5.074 1.00 95.56 115 SER A CA 1
ATOM 904 C C . SER A 1 115 ? 17.102 0.695 -6.157 1.00 95.56 115 SER A C 1
ATOM 906 O O . SER A 1 115 ? 18.263 0.434 -5.844 1.00 95.56 115 SER A O 1
ATOM 908 N N . TYR A 1 116 ? 16.757 0.963 -7.424 1.00 92.31 116 TYR A N 1
ATOM 909 C CA . TYR A 1 116 ? 17.736 0.994 -8.510 1.00 92.31 116 TYR A CA 1
ATOM 910 C C . TYR A 1 116 ? 18.693 2.178 -8.295 1.00 92.31 116 TYR A C 1
ATOM 912 O O . TYR A 1 116 ? 18.218 3.291 -8.056 1.00 92.31 116 TYR A O 1
ATOM 920 N N . PRO A 1 117 ? 20.025 1.993 -8.408 1.00 90.94 117 PRO A N 1
ATOM 921 C CA . PRO A 1 117 ? 21.003 3.058 -8.151 1.00 90.94 117 PRO A CA 1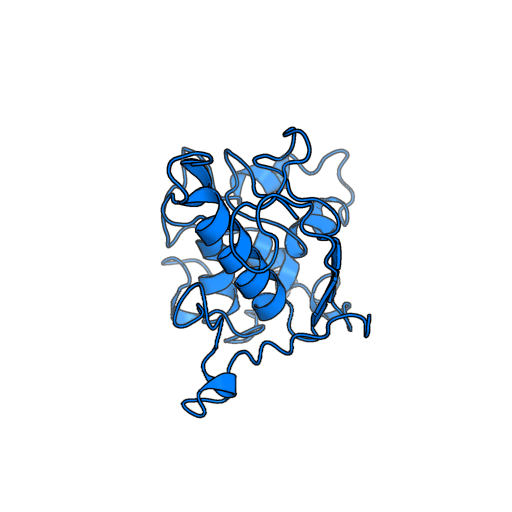
ATOM 922 C C . PRO A 1 117 ? 20.769 4.336 -8.969 1.00 90.94 117 PRO A C 1
ATOM 924 O O . PRO A 1 117 ? 20.932 5.444 -8.469 1.00 90.94 117 PRO A O 1
ATOM 927 N N . GLU A 1 118 ? 20.339 4.181 -10.219 1.00 89.38 118 GLU A N 1
ATOM 928 C CA . GLU A 1 118 ? 20.052 5.277 -11.154 1.00 89.38 118 GLU A CA 1
ATOM 929 C C . GLU A 1 118 ? 18.770 6.055 -10.810 1.00 89.38 118 GLU A C 1
ATOM 931 O O . GLU A 1 118 ? 18.563 7.159 -11.311 1.00 89.38 118 GLU A O 1
ATOM 936 N N . HIS A 1 119 ? 17.905 5.488 -9.965 1.00 86.81 119 HIS A N 1
ATOM 937 C CA . HIS A 1 119 ? 16.556 5.991 -9.707 1.00 86.81 119 HIS A CA 1
ATOM 938 C C . HIS A 1 119 ? 16.156 5.876 -8.228 1.00 86.81 119 HIS A C 1
ATOM 940 O O . HIS A 1 119 ? 14.983 5.726 -7.891 1.00 86.81 119 HIS A O 1
ATOM 946 N N . THR A 1 120 ? 17.133 5.924 -7.320 1.00 94.50 120 THR A N 1
ATOM 947 C CA . THR A 1 120 ? 16.888 5.668 -5.897 1.00 94.50 120 THR A CA 1
ATOM 948 C C . THR A 1 120 ? 16.046 6.780 -5.270 1.00 94.50 120 THR A C 1
ATOM 950 O O . THR A 1 120 ? 16.379 7.960 -5.385 1.00 94.50 120 THR A O 1
ATOM 953 N N . VAL A 1 121 ? 14.992 6.406 -4.537 1.00 95.38 121 VAL A N 1
ATOM 954 C CA . VAL A 1 121 ? 14.163 7.337 -3.753 1.00 95.38 121 VAL A CA 1
ATOM 955 C C . VAL A 1 121 ? 14.214 6.928 -2.278 1.00 95.38 121 VAL A C 1
ATOM 957 O O . VAL A 1 121 ? 13.466 6.040 -1.865 1.00 95.38 121 VAL A O 1
ATOM 960 N N . PRO A 1 122 ? 15.078 7.559 -1.459 1.00 93.62 122 PRO A N 1
ATOM 961 C CA . PRO A 1 122 ? 15.386 7.077 -0.111 1.00 93.62 122 PRO A CA 1
ATOM 962 C C . PRO A 1 122 ? 14.170 6.904 0.800 1.00 93.62 122 PRO A C 1
ATOM 964 O O . PRO A 1 122 ? 14.074 5.903 1.505 1.00 93.62 122 PRO A O 1
ATOM 967 N N . HIS A 1 123 ? 13.203 7.827 0.758 1.00 93.06 123 HIS A N 1
ATOM 968 C CA . HIS A 1 123 ? 12.032 7.776 1.641 1.00 93.06 123 HIS A CA 1
ATOM 969 C C . HIS A 1 123 ? 11.096 6.591 1.379 1.00 93.06 123 HIS A C 1
ATOM 971 O O . HIS A 1 123 ? 10.272 6.289 2.235 1.00 93.06 123 HIS A O 1
ATOM 977 N N . MET A 1 124 ? 11.210 5.916 0.230 1.00 94.12 124 MET A N 1
ATOM 978 C CA . MET A 1 124 ? 10.464 4.681 -0.067 1.00 94.12 124 MET A CA 1
ATOM 979 C C . MET A 1 124 ? 11.045 3.455 0.631 1.00 94.12 124 MET A C 1
ATOM 981 O O . MET A 1 124 ? 10.350 2.455 0.810 1.00 94.12 124 MET A O 1
ATOM 985 N N . LEU A 1 125 ? 12.325 3.539 0.989 1.00 93.12 125 LEU A N 1
ATOM 986 C CA . LEU A 1 125 ? 13.111 2.468 1.592 1.00 93.12 125 LEU A CA 1
ATOM 987 C C . LEU A 1 125 ? 13.280 2.670 3.105 1.00 93.12 125 LEU A C 1
ATOM 989 O O . LEU A 1 125 ? 13.940 1.876 3.771 1.00 93.12 125 LEU A O 1
ATOM 993 N N . GLU A 1 126 ? 12.723 3.754 3.652 1.00 94.38 126 GLU A N 1
ATOM 994 C CA . GLU A 1 126 ? 12.716 4.004 5.089 1.00 94.38 126 GLU A CA 1
ATOM 995 C C . GLU A 1 126 ? 11.848 2.978 5.828 1.00 94.38 126 GLU A C 1
ATOM 997 O O . GLU A 1 126 ? 10.862 2.463 5.306 1.00 94.38 126 GLU A O 1
ATOM 1002 N N . SER A 1 127 ? 12.180 2.714 7.091 1.00 94.12 127 SER A N 1
ATOM 1003 C CA . SER A 1 127 ? 11.367 1.840 7.931 1.00 94.12 127 SER A CA 1
ATOM 1004 C C . SER A 1 127 ? 9.981 2.436 8.204 1.00 94.12 127 SER A C 1
ATOM 1006 O O . SER A 1 127 ? 9.819 3.645 8.421 1.00 94.12 127 SER A O 1
ATOM 1008 N N . GLY A 1 128 ? 8.973 1.562 8.244 1.00 95.50 128 GLY A N 1
ATOM 1009 C CA . GLY A 1 128 ? 7.594 1.923 8.562 1.00 95.50 128 GLY A CA 1
ATOM 1010 C C . GLY A 1 128 ? 6.831 2.614 7.433 1.00 95.50 128 GLY A C 1
ATOM 1011 O O . GLY A 1 128 ? 5.792 3.223 7.688 1.00 95.50 128 GLY A O 1
ATOM 1012 N N . VAL A 1 129 ? 7.336 2.551 6.198 1.00 97.06 129 VAL A N 1
ATOM 1013 C CA . VAL A 1 129 ? 6.642 3.056 4.999 1.00 97.06 129 VAL A CA 1
ATOM 1014 C C . VAL A 1 129 ? 5.302 2.340 4.776 1.00 97.06 129 VAL A C 1
ATOM 1016 O O . VAL A 1 129 ? 4.348 2.968 4.318 1.00 97.06 129 VAL A O 1
ATOM 1019 N N . ASP A 1 130 ? 5.233 1.074 5.167 1.00 97.75 130 ASP A N 1
ATOM 1020 C CA . ASP A 1 130 ? 4.123 0.124 5.093 1.00 97.75 130 ASP A CA 1
ATOM 1021 C C . ASP A 1 130 ? 3.608 -0.306 6.483 1.00 97.75 130 ASP A C 1
ATOM 1023 O O . ASP A 1 130 ? 2.848 -1.260 6.599 1.00 97.75 130 ASP A O 1
ATOM 1027 N N . ASP A 1 131 ? 3.950 0.418 7.557 1.00 98.38 131 ASP A N 1
ATOM 1028 C CA . ASP A 1 131 ? 3.566 0.066 8.940 1.00 98.38 131 ASP A CA 1
ATOM 1029 C C . ASP A 1 131 ? 2.049 -0.110 9.114 1.00 98.38 131 ASP A C 1
ATOM 1031 O O . ASP A 1 131 ? 1.588 -0.985 9.842 1.00 98.38 131 ASP A O 1
ATOM 1035 N N . TYR A 1 132 ? 1.245 0.687 8.406 1.00 98.56 132 TYR A N 1
ATOM 1036 C CA . TYR A 1 132 ? -0.206 0.521 8.460 1.00 98.56 132 TYR A CA 1
ATOM 1037 C C . TYR A 1 132 ? -0.670 -0.781 7.789 1.00 98.56 132 TYR A C 1
ATOM 1039 O O . TYR A 1 132 ? -1.655 -1.340 8.252 1.00 98.56 132 TYR A O 1
ATOM 1047 N N . LEU A 1 133 ? 0.041 -1.293 6.772 1.00 98.75 133 LEU A N 1
ATOM 1048 C CA . LEU A 1 133 ? -0.279 -2.572 6.128 1.00 98.75 133 LEU A CA 1
ATOM 1049 C C . LEU A 1 133 ? -0.018 -3.744 7.073 1.00 98.75 133 LEU A C 1
ATOM 1051 O O . LEU A 1 133 ? -0.885 -4.605 7.213 1.00 98.75 133 LEU A O 1
ATOM 1055 N N . HIS A 1 134 ? 1.108 -3.724 7.796 1.00 98.69 134 HIS A N 1
ATOM 1056 C CA . HIS A 1 134 ? 1.379 -4.683 8.874 1.00 98.69 134 HIS A CA 1
ATOM 1057 C C . HIS A 1 134 ? 0.263 -4.690 9.927 1.00 98.69 134 HIS A C 1
ATOM 1059 O O . HIS A 1 134 ? -0.213 -5.752 10.325 1.00 98.69 134 HIS A O 1
ATOM 1065 N N . GLN A 1 135 ? -0.179 -3.504 10.354 1.00 98.69 135 GLN A N 1
ATOM 1066 C CA . GLN A 1 135 ? -1.212 -3.350 11.383 1.00 98.69 135 GLN A CA 1
ATOM 1067 C C . GLN A 1 135 ? -2.621 -3.717 10.900 1.00 98.69 135 GLN A C 1
ATOM 1069 O O . GLN A 1 135 ? -3.429 -4.183 11.701 1.00 98.69 135 GLN A O 1
ATOM 1074 N N . THR A 1 136 ? -2.935 -3.524 9.616 1.00 98.31 136 THR A N 1
ATOM 1075 C CA . THR A 1 136 ? -4.199 -4.006 9.036 1.00 98.31 136 THR A CA 1
ATOM 1076 C C . THR A 1 136 ? -4.197 -5.503 8.763 1.00 98.31 136 THR A C 1
ATOM 1078 O O . THR A 1 136 ? -5.265 -6.111 8.771 1.00 98.31 136 THR A O 1
ATOM 1081 N N . ALA A 1 137 ? -3.032 -6.097 8.497 1.00 98.56 137 ALA A N 1
ATOM 1082 C CA . ALA A 1 137 ? -2.927 -7.518 8.190 1.00 98.56 137 ALA A CA 1
ATOM 1083 C C . ALA A 1 137 ? -2.977 -8.405 9.434 1.00 98.56 137 ALA A C 1
ATOM 1085 O O . ALA A 1 137 ? -3.484 -9.523 9.353 1.00 98.56 137 ALA A O 1
ATOM 1086 N N . ASP A 1 138 ? -2.457 -7.917 10.561 1.00 98.44 138 ASP A N 1
ATOM 1087 C CA . ASP A 1 138 ? -2.388 -8.666 11.812 1.00 98.44 138 ASP A CA 1
ATOM 1088 C C . ASP A 1 138 ? -2.419 -7.720 13.023 1.00 98.44 138 ASP A C 1
ATOM 1090 O O . ASP A 1 138 ? -1.537 -6.871 13.204 1.00 98.44 138 ASP A O 1
ATOM 1094 N N . SER A 1 139 ? -3.423 -7.902 13.886 1.00 97.94 139 SER A N 1
ATOM 1095 C CA . SER A 1 139 ? -3.578 -7.155 15.135 1.00 97.94 139 SER A CA 1
ATOM 1096 C C . SER A 1 139 ? -2.429 -7.348 16.128 1.00 97.94 139 SER A C 1
ATOM 1098 O O . SER A 1 139 ? -2.213 -6.488 16.983 1.00 97.94 139 SER A O 1
ATOM 1100 N N . GLY A 1 140 ? -1.620 -8.401 15.974 1.00 98.12 140 GLY A N 1
ATOM 1101 C CA . GLY A 1 140 ? -0.365 -8.585 16.704 1.00 98.12 140 GLY A CA 1
ATOM 1102 C C . GLY A 1 140 ? 0.680 -7.492 16.442 1.00 98.12 140 GLY A C 1
ATOM 1103 O O . GLY A 1 140 ? 1.563 -7.290 17.274 1.00 98.12 140 GLY A O 1
ATOM 1104 N N . ASN A 1 141 ? 0.562 -6.747 15.337 1.00 98.31 141 ASN A N 1
ATOM 1105 C CA . ASN A 1 141 ? 1.439 -5.616 15.017 1.00 98.31 141 ASN A CA 1
ATOM 1106 C C . ASN A 1 141 ? 0.937 -4.275 15.574 1.00 98.31 141 ASN A C 1
ATOM 1108 O O . ASN A 1 141 ? 1.562 -3.239 15.330 1.00 98.31 141 ASN A O 1
ATOM 1112 N N . TRP A 1 142 ? -0.190 -4.246 16.297 1.00 98.38 142 TRP A N 1
ATOM 1113 C CA . TRP A 1 142 ? -0.703 -2.997 16.854 1.00 98.38 142 TRP A CA 1
ATOM 1114 C C . TRP A 1 142 ? 0.249 -2.418 17.911 1.00 98.38 142 TRP A C 1
ATOM 1116 O O . TRP A 1 142 ? 0.789 -3.154 18.742 1.00 98.38 142 TRP A O 1
ATOM 1126 N N . PRO A 1 143 ? 0.445 -1.087 17.927 1.00 97.62 143 PRO A N 1
ATOM 1127 C CA . PRO A 1 143 ? 1.257 -0.437 18.946 1.00 97.62 143 PRO A CA 1
ATOM 1128 C C . PRO A 1 143 ? 0.731 -0.705 20.359 1.00 97.62 143 PRO A C 1
ATOM 1130 O O . PRO A 1 143 ? -0.478 -0.78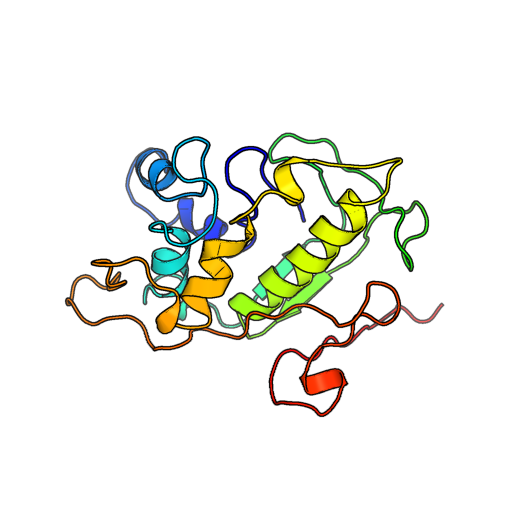1 20.588 1.00 97.62 143 PRO A O 1
ATOM 1133 N N . ALA A 1 144 ? 1.633 -0.754 21.338 1.00 96.06 144 ALA A N 1
ATOM 1134 C CA . ALA A 1 144 ? 1.253 -0.933 22.735 1.00 96.06 144 ALA A CA 1
ATOM 1135 C C . ALA A 1 144 ? 0.240 0.137 23.190 1.00 96.06 144 ALA A C 1
ATOM 1137 O O . ALA A 1 144 ? 0.464 1.337 23.029 1.00 96.06 144 ALA A O 1
ATOM 1138 N N . GLY A 1 145 ? -0.872 -0.310 23.779 1.00 95.81 145 GLY A N 1
ATOM 1139 C CA . GLY A 1 145 ? -1.939 0.569 24.268 1.00 95.81 145 GLY A CA 1
ATOM 1140 C C . GLY A 1 145 ? -2.862 1.136 23.183 1.00 95.81 145 GLY A C 1
ATOM 1141 O O . GLY A 1 145 ? -3.757 1.911 23.517 1.00 95.81 145 GLY A O 1
ATOM 1142 N N . ILE A 1 146 ? -2.680 0.756 21.915 1.00 97.25 146 ILE A N 1
ATOM 1143 C CA . ILE A 1 146 ? -3.572 1.132 20.817 1.00 97.25 146 ILE A CA 1
ATOM 1144 C C . ILE A 1 146 ? -4.537 -0.013 20.519 1.00 97.25 146 ILE A C 1
ATOM 1146 O O . ILE A 1 146 ? -4.144 -1.166 20.367 1.00 97.25 146 ILE A O 1
ATOM 1150 N N . ILE A 1 147 ? -5.816 0.336 20.417 1.00 97.19 147 ILE A N 1
ATOM 1151 C CA . ILE A 1 147 ? -6.888 -0.541 19.956 1.00 97.19 147 ILE A CA 1
ATOM 1152 C C . ILE A 1 147 ? -7.605 0.210 18.841 1.00 97.19 147 ILE A C 1
ATOM 1154 O O . ILE A 1 147 ? -8.151 1.290 19.076 1.00 97.19 147 ILE A O 1
ATOM 1158 N N . TYR A 1 148 ? -7.608 -0.351 17.635 1.00 98.31 148 TYR A N 1
ATOM 1159 C CA . TYR A 1 148 ? -8.332 0.231 16.509 1.00 98.31 148 TYR A CA 1
ATOM 1160 C C . TYR A 1 148 ? -9.813 -0.128 16.609 1.00 98.31 148 TYR A C 1
ATOM 1162 O O . TYR A 1 148 ? -10.193 -1.267 16.357 1.00 98.31 148 TYR A O 1
ATOM 1170 N N . ALA A 1 149 ? -10.644 0.840 17.000 1.00 98.00 149 ALA A N 1
ATOM 1171 C CA . ALA A 1 149 ? -12.098 0.705 17.137 1.00 98.00 149 ALA A CA 1
ATOM 1172 C C . ALA A 1 149 ? -12.817 1.903 16.473 1.00 98.00 149 ALA A C 1
ATOM 1174 O O . ALA A 1 149 ? -13.445 2.726 17.151 1.00 98.00 149 ALA A O 1
ATOM 1175 N N . PRO A 1 150 ? -12.722 2.049 15.138 1.00 97.12 150 PRO A N 1
ATOM 1176 C CA . PRO A 1 150 ? -13.088 3.277 14.431 1.00 97.12 150 PRO A CA 1
ATOM 1177 C C . PRO A 1 150 ? -14.600 3.515 14.328 1.00 97.12 150 PRO A C 1
ATOM 1179 O O . PRO A 1 150 ? -15.030 4.549 13.816 1.00 97.12 150 PRO A O 1
ATOM 1182 N N . ASN A 1 151 ? -15.424 2.566 14.775 1.00 96.75 151 ASN A N 1
ATOM 1183 C CA . ASN A 1 151 ? -16.876 2.596 14.610 1.00 96.75 151 ASN A CA 1
ATOM 1184 C C . ASN A 1 151 ? -17.613 3.351 15.728 1.00 96.75 151 ASN A C 1
ATOM 1186 O O . ASN A 1 151 ? -18.831 3.528 15.636 1.00 96.75 151 ASN A O 1
ATOM 1190 N N . GLY A 1 152 ? -16.886 3.818 16.752 1.00 94.31 152 GLY A N 1
ATOM 1191 C CA . GLY A 1 152 ? -17.434 4.584 17.878 1.00 94.31 152 GLY A CA 1
ATOM 1192 C C . GLY A 1 152 ? -18.237 3.753 18.886 1.00 94.31 152 GLY A C 1
ATOM 1193 O O . GLY A 1 152 ? -18.858 4.317 19.780 1.00 94.31 152 GLY A O 1
ATOM 1194 N N . ASP A 1 153 ? -18.227 2.429 18.747 1.00 96.50 153 ASP A N 1
ATOM 1195 C CA . ASP A 1 153 ? -18.887 1.449 19.621 1.00 96.50 153 ASP A CA 1
ATOM 1196 C C . ASP A 1 153 ? -17.908 0.757 20.588 1.00 96.50 153 ASP A C 1
ATOM 1198 O O . ASP A 1 153 ? -18.325 -0.036 21.429 1.00 96.50 153 ASP A O 1
ATOM 1202 N N . GLY A 1 154 ? -16.612 1.070 20.490 1.00 96.00 154 GLY A N 1
ATOM 1203 C CA . GLY A 1 154 ? -15.556 0.455 21.296 1.00 96.00 154 GLY A CA 1
ATOM 1204 C C . GLY A 1 154 ? -15.216 -0.979 20.884 1.00 96.00 154 GLY A C 1
ATOM 1205 O O . GLY A 1 154 ? -14.404 -1.613 21.556 1.00 96.00 154 GLY A O 1
ATOM 1206 N N . ILE A 1 155 ? -15.806 -1.489 19.799 1.00 97.44 155 ILE A N 1
ATOM 1207 C CA . ILE A 1 155 ? -15.518 -2.824 19.278 1.00 97.44 155 ILE A CA 1
ATOM 1208 C C . ILE A 1 155 ? -14.280 -2.727 18.376 1.00 97.44 155 ILE A C 1
ATOM 1210 O O . ILE A 1 155 ? -14.297 -1.954 17.412 1.00 97.44 155 ILE A O 1
ATOM 1214 N N . PRO A 1 156 ? -13.203 -3.481 18.668 1.00 98.00 156 PRO A N 1
ATOM 1215 C CA . PRO A 1 156 ? -12.029 -3.498 17.810 1.00 98.00 156 PRO A CA 1
ATOM 1216 C C . PRO A 1 156 ? -12.350 -4.036 16.413 1.00 98.00 156 PRO A C 1
ATOM 1218 O O . PRO A 1 156 ? -13.227 -4.887 16.250 1.00 98.00 156 PRO A O 1
ATOM 1221 N N . ILE A 1 157 ? -11.601 -3.579 15.412 1.00 98.12 157 ILE A N 1
ATOM 1222 C CA . ILE A 1 157 ? -11.613 -4.185 14.075 1.00 98.12 157 ILE A CA 1
ATOM 1223 C C . ILE A 1 157 ? -11.180 -5.668 14.154 1.00 98.12 157 ILE A C 1
ATOM 1225 O O . ILE A 1 157 ? -10.514 -6.055 15.122 1.00 98.12 157 ILE A O 1
ATOM 1229 N N . PRO A 1 158 ? -11.536 -6.513 13.164 1.00 97.56 158 PRO A N 1
ATOM 1230 C CA . PRO A 1 158 ? -11.077 -7.901 13.106 1.00 97.56 158 PRO A CA 1
ATOM 1231 C C . PRO A 1 158 ? -9.550 -8.036 13.174 1.00 97.56 158 PRO A C 1
ATOM 1233 O O . PRO A 1 158 ? -8.820 -7.106 12.840 1.00 97.56 158 PRO A O 1
ATOM 1236 N N . ASN A 1 159 ? -9.067 -9.233 13.534 1.00 97.25 159 ASN A N 1
ATOM 1237 C CA . ASN A 1 159 ? -7.626 -9.524 13.617 1.00 97.25 159 ASN A CA 1
ATOM 1238 C C . ASN A 1 159 ? -6.864 -9.237 12.316 1.00 97.25 159 ASN A C 1
ATOM 1240 O O . ASN A 1 159 ? -5.672 -8.963 12.365 1.00 97.25 159 ASN A O 1
ATOM 1244 N N . SER A 1 160 ? -7.541 -9.332 11.174 1.00 97.88 160 SER A N 1
ATOM 1245 C CA . SER A 1 160 ? -6.982 -9.071 9.856 1.00 97.88 160 SER A CA 1
ATOM 1246 C C . SER A 1 160 ? -8.067 -8.490 8.955 1.00 97.88 160 SER A C 1
ATOM 1248 O O . SER A 1 160 ? -9.203 -8.971 8.960 1.00 97.88 160 SER A O 1
ATOM 1250 N N . LEU A 1 161 ? -7.711 -7.464 8.186 1.00 98.00 161 LEU A N 1
ATOM 1251 C CA . LEU A 1 161 ? -8.534 -6.882 7.121 1.00 98.00 161 LEU A CA 1
ATOM 1252 C C . LEU A 1 161 ? -8.096 -7.347 5.722 1.00 98.00 161 LEU A C 1
ATOM 1254 O O . LEU A 1 161 ? -8.691 -6.936 4.727 1.00 98.00 161 LEU A O 1
ATOM 1258 N N . GLY A 1 162 ? -7.046 -8.164 5.643 1.00 97.81 162 GLY A N 1
ATOM 1259 C CA . GLY A 1 162 ? -6.435 -8.601 4.396 1.00 97.81 162 GLY A CA 1
ATOM 1260 C C . GLY A 1 162 ? -4.991 -9.051 4.589 1.00 97.81 162 GLY A C 1
ATOM 1261 O O . GLY A 1 162 ? -4.466 -9.053 5.702 1.00 97.81 162 GLY A O 1
ATOM 1262 N N . VAL A 1 163 ? -4.327 -9.430 3.504 1.00 98.62 163 VAL A N 1
ATOM 1263 C CA . VAL A 1 163 ? -2.977 -10.002 3.555 1.00 98.62 163 VAL A CA 1
ATOM 1264 C C . VAL A 1 163 ? -1.916 -8.958 3.215 1.00 98.62 163 VAL A C 1
ATOM 1266 O O . VAL A 1 163 ? -1.964 -8.325 2.160 1.00 98.62 163 VAL A O 1
ATOM 1269 N N . HIS A 1 164 ? -0.918 -8.824 4.090 1.00 98.69 164 HIS A N 1
ATOM 1270 C CA . HIS A 1 164 ? 0.323 -8.106 3.807 1.00 98.69 164 HIS A CA 1
ATOM 1271 C C . HIS A 1 164 ? 1.499 -9.080 3.781 1.00 98.69 164 HIS A C 1
ATOM 1273 O O . HIS A 1 164 ? 1.778 -9.761 4.764 1.00 98.69 164 HIS A O 1
ATOM 1279 N N . GLU A 1 165 ? 2.192 -9.133 2.651 1.00 98.19 165 GLU A N 1
ATOM 1280 C CA . GLU A 1 165 ? 3.423 -9.891 2.458 1.00 98.19 165 GLU A CA 1
ATOM 1281 C C . GLU A 1 165 ? 4.205 -9.293 1.284 1.00 98.19 165 GLU A C 1
ATOM 1283 O O . GLU A 1 165 ? 3.699 -8.444 0.545 1.00 98.19 165 GLU A O 1
ATOM 1288 N N . HIS A 1 166 ? 5.440 -9.755 1.108 1.00 98.25 166 HIS A N 1
ATOM 1289 C CA . HIS A 1 166 ? 6.303 -9.352 0.008 1.00 98.25 166 HIS A CA 1
ATOM 1290 C C . HIS A 1 166 ? 6.521 -10.506 -0.959 1.00 98.25 166 HIS A C 1
ATOM 1292 O O . HIS A 1 166 ? 6.590 -11.668 -0.550 1.00 98.25 166 HIS A O 1
ATOM 1298 N N . TRP A 1 167 ? 6.710 -10.185 -2.237 1.00 98.25 167 TRP A N 1
ATOM 1299 C CA . TRP A 1 167 ? 7.136 -11.192 -3.197 1.00 98.25 167 TRP A CA 1
ATOM 1300 C C . TRP A 1 167 ? 8.519 -11.761 -2.855 1.00 98.25 167 TRP A C 1
ATOM 1302 O O . TRP A 1 167 ? 9.351 -11.119 -2.208 1.00 98.25 167 TRP A O 1
ATOM 1312 N N . ASN A 1 168 ? 8.804 -12.952 -3.372 1.00 97.88 168 ASN A N 1
ATOM 1313 C CA . ASN A 1 168 ? 10.083 -13.636 -3.206 1.00 97.88 168 ASN A CA 1
ATOM 1314 C C . ASN A 1 168 ? 11.278 -12.874 -3.804 1.00 97.88 168 ASN A C 1
ATOM 1316 O O . ASN A 1 168 ? 12.339 -12.801 -3.187 1.00 97.88 168 ASN A O 1
ATOM 1320 N N . ASN A 1 169 ? 11.140 -12.338 -5.018 1.00 96.69 169 ASN A N 1
ATOM 1321 C CA . ASN A 1 169 ? 12.192 -11.611 -5.720 1.00 96.69 169 ASN A CA 1
ATOM 1322 C C . ASN A 1 169 ? 11.609 -10.708 -6.831 1.00 96.69 169 ASN A C 1
ATOM 1324 O O . ASN A 1 169 ? 10.511 -10.966 -7.333 1.00 96.69 169 ASN A O 1
ATOM 1328 N N . PRO A 1 170 ? 12.338 -9.654 -7.251 1.00 94.38 170 PRO A N 1
ATOM 1329 C CA . PRO A 1 170 ? 11.825 -8.667 -8.197 1.00 94.38 170 PRO A CA 1
ATOM 1330 C C . PRO A 1 170 ? 11.705 -9.170 -9.641 1.00 94.38 170 PRO A C 1
ATOM 1332 O O . PRO A 1 170 ? 11.097 -8.474 -10.454 1.00 94.38 170 PRO A O 1
ATOM 1335 N N . ALA A 1 171 ? 12.255 -10.336 -9.994 1.00 93.44 171 ALA A N 1
ATOM 1336 C CA . ALA A 1 171 ? 12.091 -10.923 -11.322 1.00 93.44 171 ALA A CA 1
ATOM 1337 C C . ALA A 1 171 ? 10.762 -11.688 -11.412 1.00 93.44 171 ALA A C 1
ATOM 1339 O O . ALA A 1 171 ? 9.894 -11.319 -12.211 1.00 93.44 171 ALA A O 1
ATOM 1340 N N . ASP A 1 172 ? 10.572 -12.678 -10.537 1.00 96.12 172 ASP A N 1
ATOM 1341 C CA . ASP A 1 172 ? 9.423 -13.589 -10.572 1.00 96.12 172 ASP A CA 1
ATOM 1342 C C . ASP A 1 172 ? 8.148 -12.938 -10.024 1.00 96.12 172 ASP A C 1
ATOM 1344 O O . ASP A 1 172 ? 7.061 -13.120 -10.596 1.00 96.12 172 ASP A O 1
ATOM 1348 N N . LYS A 1 173 ? 8.300 -12.113 -8.975 1.00 97.56 173 LYS A N 1
ATOM 1349 C CA . LYS A 1 173 ? 7.222 -11.406 -8.264 1.00 97.56 173 LYS A CA 1
ATOM 1350 C C . LYS A 1 173 ? 6.147 -12.368 -7.744 1.00 97.56 173 LYS A C 1
ATOM 1352 O O . LYS A 1 173 ? 4.957 -12.150 -7.961 1.00 97.56 173 LYS A O 1
ATOM 1357 N N . GLN A 1 174 ? 6.574 -13.474 -7.136 1.00 98.44 174 GLN A N 1
ATOM 1358 C CA . GLN A 1 174 ? 5.676 -14.507 -6.624 1.00 98.44 174 GLN A CA 1
ATOM 1359 C C . GLN A 1 174 ? 5.467 -14.356 -5.122 1.00 98.44 174 GLN A C 1
ATOM 1361 O O . GLN A 1 174 ? 6.415 -14.150 -4.367 1.00 98.44 174 GLN A O 1
ATOM 1366 N N . TYR A 1 175 ? 4.218 -14.516 -4.719 1.00 98.69 175 TYR A N 1
ATOM 1367 C CA . TYR A 1 175 ? 3.737 -14.450 -3.347 1.00 98.69 175 TYR A CA 1
ATOM 1368 C C . TYR A 1 175 ? 3.396 -15.843 -2.803 1.00 98.69 175 TYR A C 1
ATOM 1370 O O . TYR A 1 175 ? 3.530 -16.836 -3.524 1.00 98.69 175 TYR A O 1
ATOM 1378 N N . SER A 1 176 ? 2.965 -15.951 -1.542 1.00 98.56 176 SER A N 1
ATOM 1379 C CA . SER A 1 176 ? 2.816 -17.257 -0.879 1.00 98.56 176 SER A CA 1
ATOM 1380 C C . SER A 1 176 ? 1.838 -18.193 -1.599 1.00 98.56 176 SER A C 1
ATOM 1382 O O . SER A 1 176 ? 2.127 -19.387 -1.727 1.00 98.56 176 SER A O 1
ATOM 1384 N N . LYS A 1 177 ? 0.753 -17.659 -2.175 1.00 98.50 177 LYS A N 1
ATOM 1385 C CA . LYS A 1 177 ? -0.191 -18.454 -2.972 1.00 98.50 177 LYS A CA 1
ATOM 1386 C C . LYS A 1 177 ? 0.345 -18.804 -4.359 1.00 98.50 177 LYS A C 1
ATOM 1388 O O . LYS A 1 177 ? 0.142 -19.924 -4.818 1.00 98.50 177 LYS A O 1
ATOM 1393 N N . ASN A 1 178 ? 1.117 -17.918 -4.999 1.00 98.56 178 ASN A N 1
ATOM 1394 C CA . ASN A 1 178 ? 1.828 -18.272 -6.238 1.00 98.56 178 ASN A CA 1
ATOM 1395 C C . ASN A 1 178 ? 2.851 -19.407 -6.019 1.00 98.56 178 ASN A C 1
ATOM 1397 O O . ASN A 1 178 ? 3.096 -20.188 -6.936 1.00 98.56 178 ASN A O 1
ATOM 1401 N N . LEU A 1 179 ? 3.470 -19.463 -4.834 1.00 98.44 179 LEU A N 1
ATOM 1402 C CA . LEU A 1 179 ? 4.510 -20.430 -4.463 1.00 98.44 179 LEU A CA 1
ATOM 1403 C C . LEU A 1 179 ? 3.953 -21.738 -3.877 1.00 98.44 179 LEU A C 1
ATOM 1405 O O . LEU A 1 179 ? 4.715 -22.682 -3.680 1.00 98.44 179 LEU A O 1
ATOM 1409 N N . GLY A 1 180 ? 2.651 -21.803 -3.579 1.00 98.25 180 GLY A N 1
ATOM 1410 C CA . GLY A 1 180 ? 2.032 -22.950 -2.910 1.00 98.25 180 GLY A CA 1
ATOM 1411 C C . GLY A 1 180 ? 2.465 -23.126 -1.449 1.00 98.25 180 GLY A C 1
ATOM 1412 O O . GLY A 1 180 ? 2.387 -24.232 -0.919 1.00 98.25 180 GLY A O 1
ATOM 1413 N N . THR A 1 181 ? 2.948 -22.062 -0.797 1.00 97.75 181 THR A N 1
ATOM 1414 C CA . THR A 1 181 ? 3.406 -22.087 0.605 1.00 97.75 181 THR A CA 1
ATOM 1415 C C . THR A 1 181 ? 2.362 -21.557 1.590 1.00 97.75 181 THR A C 1
ATOM 1417 O O . THR A 1 181 ? 2.591 -21.604 2.796 1.00 97.75 181 THR A O 1
ATOM 1420 N N . GLY A 1 182 ? 1.237 -21.035 1.098 1.00 96.06 182 GLY A N 1
ATOM 1421 C CA . GLY A 1 182 ? 0.139 -20.512 1.907 1.00 96.06 182 GLY A CA 1
ATOM 1422 C C . GLY A 1 182 ? -0.990 -19.933 1.053 1.00 96.06 182 GLY A C 1
ATOM 1423 O O . GLY A 1 182 ? -0.902 -19.904 -0.170 1.00 96.06 182 GLY A O 1
ATOM 1424 N N . GLU A 1 183 ? -2.037 -19.443 1.713 1.00 96.31 183 GLU A N 1
ATOM 1425 C CA . GLU A 1 183 ? -3.243 -18.879 1.080 1.00 96.31 183 GLU A CA 1
ATOM 1426 C C . GLU A 1 183 ? -3.176 -17.350 0.897 1.00 96.31 183 GLU A C 1
ATOM 1428 O O . GLU A 1 183 ? -4.212 -16.696 0.803 1.00 96.31 183 GLU A O 1
ATOM 1433 N N . GLY A 1 184 ? -1.976 -16.759 0.914 1.00 97.81 184 GLY A N 1
ATOM 1434 C CA . GLY A 1 184 ? -1.797 -15.309 0.855 1.00 97.81 184 GLY A CA 1
ATOM 1435 C C . GLY A 1 184 ? -2.032 -14.714 -0.5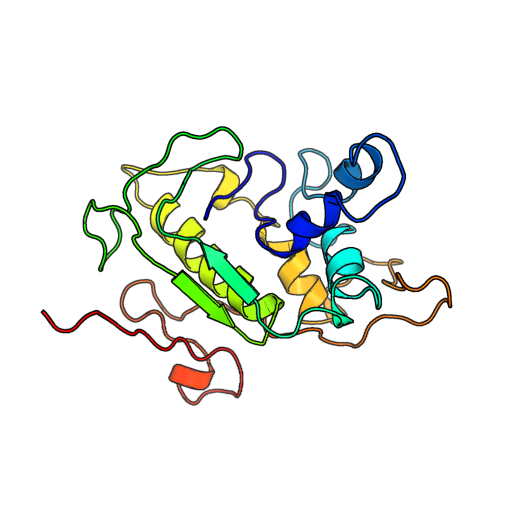34 1.00 97.81 184 GLY A C 1
ATOM 1436 O O . GLY A 1 184 ? -2.959 -15.078 -1.260 1.00 97.81 184 GLY A O 1
ATOM 1437 N N . ILE A 1 185 ? -1.195 -13.754 -0.919 1.00 98.81 185 ILE A N 1
ATOM 1438 C CA . ILE A 1 185 ? -1.369 -13.021 -2.169 1.00 98.81 185 ILE A CA 1
ATOM 1439 C C . ILE A 1 185 ? -1.089 -13.963 -3.349 1.00 98.81 185 ILE A C 1
ATOM 1441 O O . ILE A 1 185 ? -0.156 -14.767 -3.350 1.00 98.81 185 ILE A O 1
ATOM 1445 N N . GLU A 1 186 ? -1.909 -13.850 -4.390 1.00 98.50 186 GLU A N 1
ATOM 1446 C CA . GLU A 1 186 ? -1.660 -14.438 -5.703 1.00 98.50 186 GLU A CA 1
ATOM 1447 C C . GLU A 1 186 ? -1.601 -13.309 -6.726 1.00 98.50 186 GLU A C 1
ATOM 1449 O O . GLU A 1 186 ? -2.626 -12.744 -7.111 1.00 98.50 186 GLU A O 1
ATOM 1454 N N . LEU A 1 187 ? -0.397 -12.968 -7.187 1.00 98.12 187 LEU A N 1
ATOM 1455 C CA . LEU A 1 187 ? -0.251 -11.978 -8.246 1.00 98.12 187 LEU A CA 1
ATOM 1456 C C . LEU A 1 187 ? -0.461 -12.640 -9.611 1.00 98.12 187 LEU A C 1
ATOM 1458 O O . LEU A 1 187 ? 0.409 -13.356 -10.112 1.00 98.12 187 LEU A O 1
ATOM 1462 N N . VAL A 1 188 ? -1.607 -12.368 -10.232 1.00 97.56 188 VAL A N 1
ATOM 1463 C CA . VAL A 1 188 ? -1.906 -12.767 -11.613 1.00 97.56 188 VAL A CA 1
ATOM 1464 C C . VAL A 1 188 ? -1.518 -11.632 -12.560 1.00 97.56 188 VAL A C 1
ATOM 1466 O O . VAL A 1 188 ? -1.991 -10.505 -12.430 1.00 97.56 188 VAL A O 1
ATOM 1469 N N . LYS A 1 189 ? -0.648 -11.925 -13.531 1.00 94.06 189 LYS A N 1
ATOM 1470 C CA . LYS A 1 189 ? -0.150 -10.953 -14.518 1.00 94.06 189 LYS A CA 1
ATOM 1471 C C . LYS A 1 189 ? -0.855 -11.181 -15.854 1.00 94.06 189 LYS A C 1
ATOM 1473 O O . LYS A 1 189 ? -0.687 -12.240 -16.453 1.00 94.06 189 LYS A O 1
ATOM 1478 N N . ILE A 1 190 ? -1.614 -10.194 -16.324 1.00 93.12 190 ILE A N 1
ATOM 1479 C CA . ILE A 1 190 ? -2.281 -10.220 -17.633 1.00 93.12 190 ILE A CA 1
ATOM 1480 C C . ILE A 1 190 ? -1.609 -9.174 -18.516 1.00 93.12 190 ILE A C 1
ATOM 1482 O O . ILE A 1 190 ? -1.619 -7.988 -18.192 1.00 93.12 190 ILE A O 1
ATOM 1486 N N . PHE A 1 191 ? -1.026 -9.614 -19.626 1.00 87.88 191 PHE A N 1
ATOM 1487 C CA . PHE A 1 191 ? -0.438 -8.729 -20.626 1.00 87.88 191 PHE A CA 1
ATOM 1488 C C . PHE A 1 191 ? -1.329 -8.719 -21.869 1.00 87.88 191 PHE A C 1
ATOM 1490 O O . PHE A 1 191 ? -1.885 -9.768 -22.207 1.00 87.88 191 PHE A O 1
ATOM 1497 N N . PRO A 1 192 ? -1.489 -7.572 -22.553 1.00 79.19 192 PRO A N 1
ATOM 1498 C CA . PRO A 1 192 ? -2.164 -7.559 -23.841 1.00 79.19 192 PRO A CA 1
ATOM 1499 C C . PRO A 1 192 ? -1.451 -8.530 -24.787 1.00 79.19 192 PRO A C 1
ATOM 1501 O O . PRO A 1 192 ? -0.221 -8.544 -24.865 1.00 79.19 192 PRO A O 1
ATOM 1504 N N . HIS A 1 193 ? -2.225 -9.361 -25.484 1.00 69.62 193 HIS A N 1
ATOM 1505 C CA . HIS A 1 193 ? -1.699 -10.115 -26.614 1.00 69.62 193 HIS A CA 1
ATOM 1506 C C . HIS A 1 193 ? -1.255 -9.097 -27.671 1.00 69.62 193 HIS A C 1
ATOM 1508 O O . HIS A 1 193 ? -2.038 -8.214 -28.027 1.00 69.62 193 HIS A O 1
ATOM 1514 N N . GLY A 1 194 ? 0.017 -9.173 -28.069 1.00 54.66 194 GLY A N 1
ATOM 1515 C CA . GLY A 1 194 ? 0.568 -8.357 -29.152 1.00 54.66 194 GLY A CA 1
ATOM 1516 C C . GLY A 1 194 ? -0.088 -8.649 -30.492 1.00 54.66 194 GLY A C 1
ATOM 1517 O O . GLY A 1 194 ? -0.618 -9.773 -30.657 1.00 54.66 194 GLY A O 1
#

Secondary structure (DSSP, 8-state):
-B-BTTTB--TTGGGGGGSSSSS-GGGGGGGS--TTS-SSSS--HHHHHHH-TTTGGG-S-EEEEESSEESSTTPPEE-B-STTTSSB---EEEEES-HHHHHHHHHHHHHHHTTSGGG--GGGSSTTTTHHHHHHH-GGGSPTT----TTSSSPPPPS-SS-----S-TTT---HHHHTS-SS----------